Protein AF-M1CY65-F1 (afdb_monomer_lite)

Foldseek 3Di:
DDPPVFKWFWKKKFPQDVPFFFQKKKWFWFADDFDDDPAKDKAWWKWFDDDPDIDIDGPVVPVDRDTKMWMWGQDLVQLKIWIAIHPVGHTDDIGGLVVDDGSVGGTRMIITGMMMGDDPPDFTAKYFLLAEDPLDPVRFTKIKPIWTQGPVRDIDDRPRMDIDTPDPVFKYWDFDDCDVHITMITIIGNGPDDDD

Secondary structure (DSSP, 8-state):
----TTEEEEEEEE---TT--EEEEEEEEP-------TT-EEEEEEEEEETTEEEE--GGGG-S---EEEEEEE-TTT--EEEEETTTTEEEEEE-GGG-SSTTS-BSEEEEEEEEE--TTSPPPPEETSS---S-TTTSEEEEEEEEEETTS-EE---SEEEEES-TTT-EEEEEEEETTEEEEEEEE-TT----

Sequence (196 aa):
MYGSSGYKVAIARTKNYPDNKFSGAGMAASIWNPPVKDGQHSACRLKIQKGSDILQVDPTLYGDNKARLFIHFQDQANGNWWLFMEENHIQIGFWPQRIFTKLTSFATNVEWGGVVYSPPGVPKPPMGSNFFPVLDSDYDAYCRAITVTNDKGETMNPTETTTFVNNPDMYFVFDVHNFKHHHFVLYGGPGDQIQV

Structure (mmCIF, N/CA/C/O backbone):
data_AF-M1CY65-F1
#
_entry.id   AF-M1CY65-F1
#
loop_
_atom_site.group_PDB
_atom_site.id
_atom_site.type_symbol
_atom_site.label_atom_id
_atom_site.label_alt_id
_atom_site.label_comp_id
_atom_site.label_asym_id
_atom_site.label_entity_id
_atom_site.label_seq_id
_atom_site.pdbx_PDB_ins_code
_atom_site.Cartn_x
_atom_site.Cartn_y
_atom_site.Cartn_z
_atom_site.occupancy
_atom_site.B_iso_or_equiv
_atom_site.auth_seq_id
_atom_site.auth_comp_id
_atom_site.auth_asym_id
_atom_site.auth_atom_id
_atom_site.pdbx_PDB_model_num
ATOM 1 N N . MET A 1 1 ? 11.416 -10.556 13.496 1.00 36.34 1 MET A N 1
ATOM 2 C CA . MET A 1 1 ? 12.145 -11.084 12.325 1.00 36.34 1 MET A CA 1
ATOM 3 C C . MET A 1 1 ? 11.149 -11.782 11.422 1.00 36.34 1 MET A C 1
ATOM 5 O O . MET A 1 1 ? 10.658 -12.800 11.857 1.00 36.34 1 MET A O 1
ATOM 9 N N . TYR A 1 2 ? 10.814 -11.224 10.255 1.00 31.84 2 TYR A N 1
ATOM 10 C CA . TYR A 1 2 ? 10.243 -11.937 9.096 1.00 31.84 2 TYR A CA 1
ATOM 11 C C . TYR A 1 2 ? 10.306 -10.982 7.896 1.00 31.84 2 TYR A C 1
ATOM 13 O O . TYR A 1 2 ? 9.315 -10.390 7.485 1.00 31.84 2 TYR A O 1
ATOM 21 N N . GLY A 1 3 ? 11.513 -10.774 7.367 1.00 41.53 3 GLY A N 1
ATOM 22 C CA . GLY A 1 3 ? 11.637 -10.377 5.970 1.00 41.53 3 GLY A CA 1
ATOM 23 C C . GLY A 1 3 ? 11.438 -11.650 5.165 1.00 41.53 3 GLY A C 1
ATOM 24 O O . GLY A 1 3 ? 12.360 -12.458 5.084 1.00 41.53 3 GLY A O 1
ATOM 25 N N . SER A 1 4 ? 10.229 -11.891 4.662 1.00 53.38 4 SER A N 1
ATOM 26 C CA . SER A 1 4 ? 9.982 -12.966 3.702 1.00 53.38 4 SER A CA 1
ATOM 27 C C . SER A 1 4 ? 10.964 -12.764 2.545 1.00 53.38 4 SER A C 1
ATOM 29 O O . SER A 1 4 ? 10.911 -11.751 1.851 1.00 53.38 4 SER A O 1
ATOM 31 N N . SER A 1 5 ? 11.931 -13.672 2.395 1.00 65.38 5 SER A N 1
ATOM 32 C CA . SER A 1 5 ? 13.171 -13.434 1.631 1.00 65.38 5 SER A CA 1
ATOM 33 C C . SER A 1 5 ? 12.944 -12.980 0.177 1.00 65.38 5 SER A C 1
ATOM 35 O O . SER A 1 5 ? 13.794 -12.299 -0.406 1.00 65.38 5 SER A O 1
ATOM 37 N N . GLY A 1 6 ? 11.767 -13.273 -0.382 1.00 80.25 6 GLY A N 1
ATOM 38 C CA . GLY A 1 6 ? 11.344 -12.860 -1.717 1.00 80.25 6 GLY A CA 1
ATOM 39 C C . GLY A 1 6 ? 10.778 -11.443 -1.846 1.00 80.25 6 GLY A C 1
ATOM 40 O O . GLY A 1 6 ? 10.954 -10.840 -2.901 1.00 80.25 6 GLY A O 1
ATOM 41 N N . TYR A 1 7 ? 10.163 -10.866 -0.809 1.00 88.25 7 TYR A N 1
ATOM 42 C CA . TYR A 1 7 ? 9.440 -9.596 -0.946 1.00 88.25 7 TYR A CA 1
ATOM 43 C C . TYR A 1 7 ? 10.369 -8.376 -0.915 1.00 88.25 7 TYR A C 1
ATOM 45 O O . TYR A 1 7 ? 11.328 -8.308 -0.130 1.00 88.25 7 TYR A O 1
ATOM 53 N N . LYS A 1 8 ? 10.079 -7.393 -1.767 1.00 92.75 8 LYS A N 1
ATOM 54 C CA . LYS A 1 8 ? 10.702 -6.066 -1.778 1.00 92.75 8 LYS A CA 1
ATOM 55 C C . LYS A 1 8 ? 9.623 -4.990 -1.765 1.00 92.75 8 LYS A C 1
ATOM 57 O O . LYS A 1 8 ? 8.556 -5.188 -2.333 1.00 92.75 8 LYS A O 1
ATOM 62 N N . VAL A 1 9 ? 9.865 -3.905 -1.040 1.00 94.25 9 VAL A N 1
ATOM 63 C CA . VAL A 1 9 ? 8.883 -2.838 -0.811 1.00 94.25 9 VAL A CA 1
ATOM 64 C C . VAL A 1 9 ? 9.536 -1.476 -0.975 1.00 94.25 9 VAL A C 1
ATOM 66 O O . VAL A 1 9 ? 10.693 -1.297 -0.587 1.00 94.25 9 VAL A O 1
ATOM 69 N N . ALA A 1 10 ? 8.762 -0.534 -1.503 1.00 96.56 10 ALA A N 1
ATOM 70 C CA . ALA A 1 10 ? 9.069 0.889 -1.528 1.00 96.56 10 ALA A CA 1
ATOM 71 C C . ALA A 1 10 ? 7.798 1.635 -1.102 1.00 96.56 10 ALA A C 1
ATOM 73 O O . ALA A 1 10 ? 6.827 1.710 -1.855 1.00 96.56 10 ALA A O 1
ATOM 74 N N . ILE A 1 11 ? 7.761 2.071 0.157 1.00 96.50 11 ILE A N 1
ATOM 75 C CA . ILE A 1 11 ? 6.526 2.485 0.834 1.00 96.50 11 ILE A CA 1
ATOM 76 C C . ILE A 1 11 ? 6.706 3.767 1.646 1.00 96.50 11 ILE A C 1
ATOM 78 O O . ILE A 1 11 ? 7.792 4.047 2.153 1.00 96.50 11 ILE A O 1
ATOM 82 N N . ALA A 1 12 ? 5.607 4.489 1.843 1.00 97.06 12 ALA A N 1
ATOM 83 C CA . ALA A 1 12 ? 5.422 5.413 2.952 1.00 97.06 12 ALA A CA 1
ATOM 84 C C . ALA A 1 12 ? 4.584 4.732 4.041 1.00 97.06 12 ALA A C 1
ATOM 86 O O . ALA A 1 12 ? 3.729 3.887 3.763 1.00 97.06 12 ALA A O 1
ATOM 87 N N . ARG A 1 13 ? 4.829 5.075 5.303 1.00 96.19 13 ARG A N 1
ATOM 88 C CA . ARG A 1 13 ? 4.098 4.513 6.442 1.00 96.19 13 ARG A CA 1
ATOM 89 C C . ARG A 1 13 ? 3.924 5.526 7.553 1.00 96.19 13 ARG A C 1
ATOM 91 O O . ARG A 1 13 ? 4.789 6.381 7.745 1.00 96.19 13 ARG A O 1
ATOM 98 N N . THR A 1 14 ? 2.856 5.382 8.332 1.00 95.81 14 THR A N 1
ATOM 99 C CA . THR A 1 14 ? 2.696 6.165 9.564 1.00 95.81 14 THR A CA 1
ATOM 100 C C . THR A 1 14 ? 3.870 5.910 10.508 1.00 95.81 14 THR A C 1
ATOM 102 O O . THR A 1 14 ? 4.384 4.785 10.590 1.00 95.81 14 THR A O 1
ATOM 105 N N . LYS A 1 15 ? 4.307 6.937 11.246 1.00 93.06 15 LYS A N 1
ATOM 106 C CA . LYS A 1 15 ? 5.272 6.732 12.332 1.00 93.06 15 LYS A CA 1
ATOM 107 C C . LYS A 1 15 ? 4.734 5.712 13.333 1.00 93.06 15 LYS A C 1
ATOM 109 O O . LYS A 1 15 ? 3.552 5.708 13.673 1.00 93.06 15 LYS A O 1
ATOM 114 N N . ASN A 1 16 ? 5.614 4.831 13.797 1.00 84.00 16 ASN A N 1
ATOM 115 C CA . ASN A 1 16 ? 5.243 3.711 14.653 1.00 84.00 16 ASN A CA 1
ATOM 116 C C . ASN A 1 16 ? 5.173 4.138 16.126 1.00 84.00 16 ASN A C 1
ATOM 118 O O . ASN A 1 16 ? 6.098 3.874 16.896 1.00 84.00 16 ASN A O 1
ATOM 122 N N . TYR A 1 17 ? 4.087 4.808 16.503 1.00 87.69 17 TYR A N 1
ATOM 123 C CA . TYR A 1 17 ? 3.783 5.110 17.899 1.00 87.69 17 TYR A CA 1
ATOM 124 C C . TYR A 1 17 ? 2.911 3.993 18.495 1.00 87.69 17 TYR A C 1
ATOM 126 O O . TYR A 1 17 ? 1.901 3.635 17.884 1.00 87.69 17 TYR A O 1
ATOM 134 N N . PRO A 1 18 ? 3.259 3.431 19.672 1.00 80.00 18 PRO A N 1
ATOM 135 C CA . PRO A 1 18 ? 2.483 2.355 20.300 1.00 80.00 18 PRO A CA 1
ATOM 136 C C . PRO A 1 18 ? 1.019 2.722 20.566 1.00 80.00 18 PRO A C 1
ATOM 138 O O . PRO A 1 18 ? 0.151 1.853 20.510 1.00 80.00 18 PRO A O 1
ATOM 141 N N . ASP A 1 19 ? 0.761 4.008 20.810 1.00 88.50 19 ASP A N 1
ATOM 142 C CA . ASP A 1 19 ? -0.559 4.546 21.143 1.00 88.50 19 ASP A CA 1
ATOM 143 C C . ASP A 1 19 ? -1.386 4.941 19.912 1.00 88.50 19 ASP A C 1
ATOM 145 O O . ASP A 1 19 ? -2.509 5.424 20.057 1.00 88.50 19 ASP A O 1
ATOM 149 N N . ASN A 1 20 ? -0.861 4.730 18.699 1.00 93.19 20 ASN A N 1
ATOM 150 C CA . ASN A 1 20 ? -1.628 4.932 17.476 1.00 93.19 20 ASN A CA 1
ATOM 151 C C . ASN A 1 20 ? -2.897 4.076 17.497 1.00 93.19 20 ASN A C 1
ATOM 153 O O . ASN A 1 20 ? -2.859 2.876 17.783 1.00 93.19 20 ASN A O 1
ATOM 157 N N . LYS A 1 21 ? -4.015 4.689 17.115 1.00 94.06 21 LYS A N 1
ATOM 158 C CA . LYS A 1 21 ? -5.302 4.013 16.990 1.00 94.06 21 LYS A CA 1
ATOM 159 C C . LYS A 1 21 ? -5.941 4.352 15.656 1.00 94.06 21 LYS A C 1
ATOM 161 O O . LYS A 1 21 ? -6.613 5.369 15.515 1.00 94.06 21 LYS A O 1
ATOM 166 N N . PHE A 1 22 ? -5.731 3.476 14.685 1.00 94.81 22 PHE A N 1
ATOM 167 C CA . PHE A 1 22 ? -6.368 3.558 13.380 1.00 94.81 22 PHE A CA 1
ATOM 168 C C . PHE A 1 22 ? -7.504 2.544 13.289 1.00 94.81 22 PHE A C 1
ATOM 170 O O . PHE A 1 22 ? -7.289 1.339 13.418 1.00 94.81 22 PHE A O 1
ATOM 177 N N . SER A 1 23 ? -8.717 3.035 13.072 1.00 93.38 23 SER A N 1
ATOM 178 C CA . SER A 1 23 ? -9.887 2.223 12.734 1.00 93.38 23 SER A CA 1
ATOM 179 C C . SER A 1 23 ? -9.998 1.985 11.230 1.00 93.38 23 SER A C 1
ATOM 181 O O . SER A 1 23 ? -10.778 1.149 10.803 1.00 93.38 23 SER A O 1
ATOM 183 N N . GLY A 1 24 ? -9.217 2.679 10.406 1.00 92.75 24 GLY A N 1
ATOM 184 C CA . GLY A 1 24 ? -9.279 2.520 8.962 1.00 92.75 24 GLY A CA 1
ATOM 185 C C . GLY A 1 24 ? -8.159 3.236 8.234 1.00 92.75 24 GLY A C 1
ATOM 186 O O . GLY A 1 24 ? -7.397 4.005 8.826 1.00 92.75 24 GLY A O 1
ATOM 187 N N . ALA A 1 25 ? -8.057 2.964 6.940 1.00 93.56 25 ALA A N 1
ATOM 188 C CA . ALA A 1 25 ? -7.174 3.679 6.034 1.00 93.56 25 ALA A CA 1
ATOM 189 C C . ALA A 1 25 ? -7.634 3.529 4.592 1.00 93.56 25 ALA A C 1
ATOM 191 O O . ALA A 1 25 ? -8.207 2.499 4.229 1.00 93.56 25 ALA A O 1
ATOM 192 N N . GLY A 1 26 ? -7.311 4.519 3.765 1.00 90.38 26 GLY A N 1
ATOM 193 C CA . GLY A 1 26 ? -7.619 4.480 2.347 1.00 90.38 26 GLY A CA 1
ATOM 194 C C . GLY A 1 26 ? -6.531 5.053 1.451 1.00 90.38 26 GLY A C 1
ATOM 195 O O . GLY A 1 26 ? -5.602 5.720 1.914 1.00 90.38 26 GLY A O 1
ATOM 196 N N . MET A 1 27 ? -6.646 4.750 0.159 1.00 90.00 27 MET A N 1
ATOM 197 C CA . MET A 1 27 ? -5.847 5.334 -0.921 1.00 90.00 27 MET A CA 1
ATOM 198 C C . MET A 1 27 ? -6.526 5.142 -2.274 1.00 90.00 27 MET A C 1
ATOM 200 O O . MET A 1 27 ? -7.145 4.105 -2.504 1.00 90.00 27 MET A O 1
ATOM 204 N N . ALA A 1 28 ? -6.311 6.073 -3.198 1.00 86.88 28 ALA A N 1
ATOM 205 C CA . ALA A 1 28 ? -6.486 5.842 -4.627 1.00 86.88 28 ALA A CA 1
ATOM 206 C C . ALA A 1 28 ? -5.136 5.442 -5.240 1.00 86.88 28 ALA A C 1
ATOM 208 O O . ALA A 1 28 ? -4.167 6.195 -5.150 1.00 86.88 28 ALA A O 1
ATOM 209 N N . ALA A 1 29 ? -5.057 4.266 -5.856 1.00 84.38 29 ALA A N 1
ATOM 210 C CA . ALA A 1 29 ? -3.822 3.754 -6.451 1.00 84.38 29 ALA A CA 1
ATOM 211 C C . ALA A 1 29 ? -3.815 3.916 -7.970 1.00 84.38 29 ALA A C 1
ATOM 213 O O . ALA A 1 29 ? -4.838 3.648 -8.588 1.00 84.38 29 ALA A O 1
ATOM 214 N N . SER A 1 30 ? -2.678 4.251 -8.586 1.00 83.44 30 SER A N 1
ATOM 215 C CA . SER A 1 30 ? -2.469 3.910 -9.999 1.00 83.44 30 SER A CA 1
ATOM 216 C C . SER A 1 30 ? -2.049 2.447 -10.119 1.00 83.44 30 SER A C 1
ATOM 218 O O . SER A 1 30 ? -1.269 1.942 -9.307 1.00 83.44 30 SER A O 1
ATOM 220 N N . ILE A 1 31 ? -2.604 1.747 -11.111 1.00 73.12 31 ILE A N 1
ATOM 221 C CA . ILE A 1 31 ? -2.281 0.344 -11.380 1.00 73.12 31 ILE A CA 1
ATOM 222 C C . ILE A 1 31 ? -1.452 0.275 -12.656 1.00 73.12 31 ILE A C 1
ATOM 224 O O . ILE A 1 31 ? -1.859 0.762 -13.708 1.00 73.12 31 ILE A O 1
ATOM 228 N N . TRP A 1 32 ? -0.292 -0.360 -12.537 1.00 74.88 32 TRP A N 1
ATOM 229 C CA . TRP A 1 32 ? 0.620 -0.653 -13.633 1.00 74.88 32 TRP A CA 1
ATOM 230 C C . TRP A 1 32 ? 0.733 -2.167 -13.795 1.00 74.88 32 TRP A C 1
ATOM 232 O O . TRP A 1 32 ? 0.677 -2.895 -12.805 1.00 74.88 32 TRP A O 1
ATOM 242 N N . ASN A 1 33 ? 0.931 -2.631 -15.030 1.00 76.56 33 ASN A N 1
ATOM 243 C CA . ASN A 1 33 ? 1.156 -4.044 -15.337 1.00 76.56 33 ASN A CA 1
ATOM 244 C C . ASN A 1 33 ? 2.578 -4.248 -15.889 1.00 76.56 33 ASN A C 1
ATOM 246 O O . ASN A 1 33 ? 2.747 -4.435 -17.098 1.00 76.56 33 ASN A O 1
ATOM 250 N N . PRO A 1 34 ? 3.619 -4.107 -15.048 1.00 79.12 34 PRO A N 1
ATOM 251 C CA . PRO A 1 34 ? 4.989 -4.241 -15.507 1.00 79.12 34 PRO A CA 1
ATOM 252 C C . PRO A 1 34 ? 5.309 -5.717 -15.815 1.00 79.12 34 PRO A C 1
ATOM 254 O O . PRO A 1 34 ? 4.696 -6.622 -15.243 1.00 79.12 34 PRO A O 1
ATOM 257 N N . PRO A 1 35 ? 6.267 -5.997 -16.714 1.00 77.69 35 PRO A N 1
ATOM 258 C CA . PRO A 1 35 ? 6.543 -7.358 -17.158 1.00 77.69 35 PRO A CA 1
ATOM 259 C C . PRO A 1 35 ? 7.124 -8.212 -16.023 1.00 77.69 35 PRO A C 1
ATOM 261 O O . PRO A 1 35 ? 8.248 -7.990 -15.566 1.00 77.69 35 PRO A O 1
ATOM 264 N N . VAL A 1 36 ? 6.373 -9.232 -15.610 1.00 79.62 36 VAL A N 1
ATOM 265 C CA . VAL A 1 36 ? 6.775 -10.232 -14.612 1.00 79.62 36 VAL A CA 1
ATOM 266 C C . VAL A 1 36 ? 6.909 -11.619 -15.251 1.00 79.62 36 VAL A C 1
ATOM 268 O O . VAL A 1 36 ? 6.232 -11.933 -16.226 1.00 79.62 36 VAL A O 1
ATOM 271 N N . LYS A 1 37 ? 7.811 -12.449 -14.720 1.00 79.56 37 LYS A N 1
ATOM 272 C CA . LYS A 1 37 ? 8.002 -13.860 -15.101 1.00 79.56 37 LYS A CA 1
ATOM 273 C C . LYS A 1 37 ? 7.255 -14.789 -14.140 1.00 79.56 37 LYS A C 1
ATOM 275 O O . LYS A 1 37 ? 6.882 -14.368 -13.046 1.00 79.56 37 LYS A O 1
ATOM 280 N N . ASP A 1 38 ? 7.101 -16.058 -14.518 1.00 74.50 38 ASP A N 1
ATOM 281 C CA . ASP A 1 38 ? 6.407 -17.071 -13.712 1.00 74.50 38 ASP A CA 1
ATOM 282 C C . ASP A 1 38 ? 6.856 -17.063 -12.239 1.00 74.50 38 ASP A C 1
ATOM 284 O O . ASP A 1 38 ? 8.038 -17.199 -11.913 1.00 74.50 38 ASP A O 1
ATOM 288 N N . GLY A 1 39 ? 5.888 -16.874 -11.337 1.00 76.44 39 GLY A N 1
ATOM 289 C CA . GLY A 1 39 ? 6.097 -16.834 -9.887 1.00 76.44 39 GLY A CA 1
ATOM 290 C C . GLY A 1 39 ? 6.551 -15.486 -9.311 1.00 76.44 39 GLY A C 1
ATOM 291 O O . GLY A 1 39 ? 6.657 -15.369 -8.089 1.00 76.44 39 GLY A O 1
ATOM 292 N N . GLN A 1 40 ? 6.807 -14.465 -10.135 1.00 83.94 40 GLN A N 1
ATOM 293 C CA . GLN A 1 40 ? 6.991 -13.086 -9.673 1.00 83.94 40 GLN A CA 1
ATOM 294 C C . GLN A 1 40 ? 5.642 -12.372 -9.522 1.00 83.94 40 GLN A C 1
ATOM 296 O O . GLN A 1 40 ? 4.668 -12.708 -10.190 1.00 83.94 40 GLN A O 1
ATOM 301 N N . HIS A 1 41 ? 5.601 -11.340 -8.680 1.00 81.12 41 HIS A N 1
ATOM 302 C CA . HIS A 1 41 ? 4.477 -10.405 -8.647 1.00 81.12 41 HIS A CA 1
ATOM 303 C C . HIS A 1 41 ? 4.937 -8.973 -8.393 1.00 81.12 41 HIS A C 1
ATOM 305 O O . HIS A 1 41 ? 5.980 -8.745 -7.775 1.00 81.12 41 HIS A O 1
ATOM 311 N N . SER A 1 42 ? 4.130 -8.022 -8.859 1.00 85.31 42 SER A N 1
ATOM 312 C CA . SER A 1 42 ? 4.300 -6.584 -8.673 1.00 85.31 42 SER A CA 1
ATOM 313 C C . SER A 1 42 ? 2.934 -5.958 -8.427 1.00 85.31 42 SER A C 1
ATOM 315 O O . SER A 1 42 ? 1.985 -6.259 -9.148 1.00 85.31 42 SER A O 1
ATOM 317 N N . ALA A 1 43 ? 2.813 -5.155 -7.374 1.00 84.62 43 ALA A N 1
ATOM 318 C CA . ALA A 1 43 ? 1.529 -4.658 -6.904 1.00 84.62 43 ALA A CA 1
ATOM 319 C C . ALA A 1 43 ? 1.650 -3.324 -6.155 1.00 84.62 43 ALA A C 1
ATOM 321 O O . ALA A 1 43 ? 2.674 -3.008 -5.544 1.00 84.62 43 ALA A O 1
ATOM 322 N N . CYS A 1 44 ? 0.545 -2.579 -6.147 1.00 86.44 44 CYS A N 1
ATOM 323 C CA . CYS A 1 44 ? 0.304 -1.522 -5.170 1.00 86.44 44 CYS A CA 1
ATOM 324 C C . CYS A 1 44 ? -0.103 -2.138 -3.818 1.00 86.44 44 CYS A C 1
ATOM 326 O O . CYS A 1 44 ? -0.705 -3.209 -3.767 1.00 86.44 44 CYS A O 1
ATOM 328 N N . ARG A 1 45 ? 0.206 -1.469 -2.709 1.00 87.31 45 ARG A N 1
ATOM 329 C CA . ARG A 1 45 ? 0.010 -1.967 -1.347 1.00 87.31 45 ARG A CA 1
ATOM 330 C C . ARG A 1 45 ? -0.683 -0.916 -0.491 1.00 87.31 45 ARG A C 1
ATOM 332 O O . ARG A 1 45 ? -0.136 0.159 -0.283 1.00 87.31 45 ARG A O 1
ATOM 339 N N . LEU A 1 46 ? -1.826 -1.294 0.080 1.00 90.56 46 LEU A N 1
ATOM 340 C CA . LEU A 1 46 ? -2.383 -0.702 1.297 1.00 90.56 46 LEU A CA 1
ATOM 341 C C . LEU A 1 46 ? -2.338 -1.773 2.380 1.00 90.56 46 LEU A C 1
ATOM 343 O O . LEU A 1 46 ? -3.021 -2.791 2.255 1.00 90.56 46 LEU A O 1
ATOM 347 N N . LYS A 1 47 ? -1.539 -1.555 3.424 1.00 91.62 47 LYS A N 1
ATOM 348 C CA . LYS A 1 47 ? -1.433 -2.480 4.555 1.00 91.62 47 LYS A CA 1
ATOM 349 C C . LYS A 1 47 ? -1.867 -1.801 5.842 1.00 91.62 47 LYS A C 1
ATOM 351 O O . LYS A 1 47 ? -1.319 -0.763 6.189 1.00 91.62 47 LYS A O 1
ATOM 356 N N . ILE A 1 48 ? -2.751 -2.448 6.592 1.00 92.31 48 ILE A N 1
ATOM 357 C CA . ILE A 1 48 ? -3.079 -2.127 7.981 1.00 92.31 48 ILE A CA 1
ATOM 358 C C . ILE A 1 48 ? -2.492 -3.204 8.894 1.00 92.31 48 ILE A C 1
ATOM 360 O O . ILE A 1 48 ? -2.590 -4.394 8.597 1.00 92.31 48 ILE A O 1
ATOM 364 N N . GLN A 1 49 ? -1.866 -2.801 10.002 1.00 93.06 49 GLN A N 1
ATOM 365 C CA . GLN A 1 49 ? -1.177 -3.734 10.892 1.00 93.06 49 GLN A CA 1
ATOM 366 C C . GLN A 1 49 ? -1.314 -3.385 12.380 1.00 93.06 49 GLN A C 1
ATOM 368 O O . GLN A 1 49 ? -1.237 -2.221 12.785 1.00 93.06 49 GLN A O 1
ATOM 373 N N . LYS A 1 50 ? -1.401 -4.435 13.208 1.00 92.62 50 LYS A N 1
ATOM 374 C CA . LYS A 1 50 ? -1.091 -4.384 14.642 1.00 92.62 50 LYS A CA 1
ATOM 375 C C . LYS A 1 50 ? -0.389 -5.654 15.090 1.00 92.62 50 LYS A C 1
ATOM 377 O O . LYS A 1 50 ? -0.943 -6.745 15.007 1.00 92.62 50 LYS A O 1
ATOM 382 N N . GLY A 1 51 ? 0.825 -5.516 15.620 1.00 89.88 51 GLY A N 1
ATOM 383 C CA . GLY A 1 51 ? 1.628 -6.674 16.011 1.00 89.88 51 GLY A CA 1
ATOM 384 C C . GLY A 1 51 ? 1.812 -7.646 14.840 1.00 89.88 51 GLY A C 1
ATOM 385 O O . GLY A 1 51 ? 2.341 -7.261 13.798 1.00 89.88 51 GLY A O 1
ATOM 386 N N . SER A 1 52 ? 1.378 -8.895 15.018 1.00 90.19 52 SER A N 1
ATOM 387 C CA . SER A 1 52 ? 1.433 -9.957 14.004 1.00 90.19 52 SER A CA 1
ATOM 388 C C . SER A 1 52 ? 0.303 -9.916 12.976 1.00 90.19 52 SER A C 1
ATOM 390 O O . SER A 1 52 ? 0.433 -10.537 11.926 1.00 90.19 52 SER A O 1
ATOM 392 N N . ASP A 1 53 ? -0.794 -9.220 13.267 1.00 91.94 53 ASP A N 1
ATOM 393 C CA . ASP A 1 53 ? -1.975 -9.236 12.411 1.00 91.94 53 ASP A CA 1
ATOM 394 C C . ASP A 1 53 ? -1.854 -8.172 11.325 1.00 91.94 53 ASP A C 1
ATOM 396 O O . ASP A 1 53 ? -1.531 -7.012 11.603 1.00 91.94 53 ASP A O 1
ATOM 400 N N . ILE A 1 54 ? -2.124 -8.581 10.087 1.00 89.88 54 ILE A N 1
ATOM 401 C CA . ILE A 1 54 ? -1.998 -7.760 8.889 1.00 89.88 54 ILE A CA 1
ATOM 402 C C . ILE A 1 54 ? -3.264 -7.912 8.051 1.00 89.88 54 ILE A C 1
ATOM 404 O O . ILE A 1 54 ? -3.717 -9.029 7.806 1.00 89.88 54 ILE A O 1
ATOM 408 N N . LEU A 1 55 ? -3.776 -6.787 7.562 1.00 86.88 55 LEU A N 1
ATOM 409 C CA . LEU A 1 55 ? -4.806 -6.723 6.539 1.00 86.88 55 LEU A CA 1
ATOM 410 C C . LEU A 1 55 ? -4.248 -5.960 5.333 1.00 86.88 55 LEU A C 1
ATOM 412 O O . LEU A 1 55 ? -3.731 -4.853 5.481 1.00 86.88 55 LEU A O 1
ATOM 416 N N . GLN A 1 56 ? -4.284 -6.575 4.155 1.00 83.62 56 GLN A N 1
ATOM 417 C CA . GLN A 1 56 ? -3.818 -5.968 2.910 1.00 83.62 56 GLN A CA 1
ATOM 418 C C . GLN A 1 56 ? -4.633 -6.492 1.730 1.00 83.62 56 GLN A C 1
ATOM 420 O O . GLN A 1 56 ? -5.083 -7.638 1.749 1.00 83.62 56 GLN A O 1
ATOM 425 N N . VAL A 1 57 ? -4.776 -5.663 0.700 1.00 69.75 57 VAL A N 1
ATOM 426 C CA . VAL A 1 57 ? -5.389 -6.049 -0.577 1.00 69.75 57 VAL A CA 1
ATOM 427 C C . VAL A 1 57 ? -4.291 -6.356 -1.575 1.00 69.75 57 VAL A C 1
ATOM 429 O O . VAL A 1 57 ? -3.310 -5.618 -1.645 1.00 69.75 57 VAL A O 1
ATOM 432 N N . ASP A 1 58 ? -4.483 -7.414 -2.357 1.00 66.50 58 ASP A N 1
ATOM 433 C CA . ASP A 1 58 ? -3.698 -7.669 -3.558 1.00 66.50 58 ASP A CA 1
ATOM 434 C C . ASP A 1 58 ? -4.459 -7.123 -4.786 1.00 66.50 58 ASP A C 1
ATOM 436 O O . ASP A 1 58 ? -5.499 -7.675 -5.154 1.00 66.50 58 ASP A O 1
ATOM 440 N N . PRO A 1 59 ? -4.000 -6.028 -5.420 1.00 55.72 59 PRO A N 1
ATOM 441 C CA . PRO A 1 59 ? -4.651 -5.455 -6.596 1.00 55.72 59 PRO A CA 1
ATOM 442 C C . PRO A 1 59 ? -4.630 -6.374 -7.824 1.00 55.72 59 PRO A C 1
ATOM 444 O O . PRO A 1 59 ? -5.434 -6.175 -8.733 1.00 55.72 59 PRO A O 1
ATOM 447 N N . THR A 1 60 ? -3.752 -7.385 -7.868 1.00 55.56 60 THR A N 1
ATOM 448 C CA . THR A 1 60 ? -3.669 -8.316 -9.008 1.00 55.56 60 THR A CA 1
ATOM 449 C C . THR A 1 60 ? -4.935 -9.162 -9.177 1.00 55.56 60 THR A C 1
ATOM 451 O O . THR A 1 60 ? -5.197 -9.663 -10.269 1.00 55.56 60 THR A O 1
ATOM 454 N N . LEU A 1 61 ? -5.779 -9.245 -8.140 1.00 57.97 61 LEU A N 1
ATOM 455 C CA . LEU A 1 61 ? -7.055 -9.968 -8.146 1.00 57.97 61 LEU A CA 1
ATOM 456 C C . LEU A 1 61 ? -8.073 -9.451 -9.174 1.00 57.97 61 LEU A C 1
ATOM 458 O O . LEU A 1 61 ? -9.050 -10.141 -9.458 1.00 57.97 61 LEU A O 1
ATOM 462 N N . TYR A 1 62 ? -7.876 -8.249 -9.720 1.00 60.75 62 TYR A N 1
ATOM 463 C CA . TYR A 1 62 ? -8.873 -7.595 -10.565 1.00 60.75 62 TYR A CA 1
ATOM 464 C C . TYR A 1 62 ? -8.579 -7.614 -12.065 1.00 60.75 62 TYR A C 1
ATOM 466 O O . TYR A 1 62 ? -9.480 -7.317 -12.846 1.00 60.75 62 TYR A O 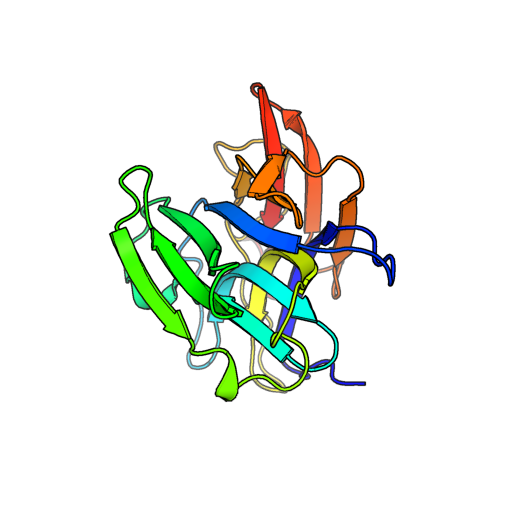1
ATOM 474 N N . GLY A 1 63 ? -7.355 -7.965 -12.471 1.00 57.62 63 GLY A N 1
ATOM 475 C CA . GLY A 1 63 ? -6.997 -8.181 -13.877 1.00 57.62 63 GLY A CA 1
ATOM 476 C C . GLY A 1 63 ? -7.148 -6.975 -14.821 1.00 57.62 63 GLY A C 1
ATOM 477 O O . GLY A 1 63 ? -7.119 -7.178 -16.033 1.00 57.62 63 GLY A O 1
ATOM 478 N N . ASP A 1 64 ? -7.311 -5.745 -14.313 1.00 57.38 64 ASP A N 1
ATOM 479 C CA . ASP A 1 64 ? -7.352 -4.511 -15.112 1.00 57.38 64 ASP A CA 1
ATOM 480 C C . ASP A 1 64 ? -6.418 -3.417 -14.562 1.00 57.38 64 ASP A C 1
ATOM 482 O O . ASP A 1 64 ? -5.889 -3.526 -13.459 1.00 57.38 64 ASP A O 1
ATOM 486 N N . ASN A 1 65 ? -6.204 -2.359 -15.354 1.00 49.09 65 ASN A N 1
ATOM 487 C CA . ASN A 1 65 ? -5.315 -1.240 -15.012 1.00 49.09 65 ASN A CA 1
ATOM 488 C C . ASN A 1 65 ? -6.078 -0.019 -14.459 1.00 49.09 65 ASN A C 1
ATOM 490 O O . ASN A 1 65 ? -5.581 1.107 -14.533 1.00 49.09 65 ASN A O 1
ATOM 494 N N . LYS A 1 66 ? -7.314 -0.184 -13.965 1.00 57.84 66 LYS A N 1
ATOM 495 C CA . LYS A 1 66 ? -8.083 0.959 -13.454 1.00 57.84 66 LYS A CA 1
ATOM 496 C C . LYS A 1 66 ? -7.559 1.365 -12.087 1.00 57.84 66 LYS A C 1
ATOM 498 O O . LYS A 1 66 ? -7.442 0.537 -11.194 1.00 57.84 66 LYS A O 1
ATOM 503 N N . ALA A 1 67 ? -7.292 2.655 -11.909 1.00 49.91 67 ALA A N 1
ATOM 504 C CA . ALA A 1 67 ? -7.039 3.200 -10.587 1.00 49.91 67 ALA A CA 1
ATOM 505 C C . ALA A 1 67 ? -8.280 3.011 -9.708 1.00 49.91 67 ALA A C 1
ATOM 507 O O . ALA A 1 67 ? -9.364 3.434 -10.104 1.00 49.91 67 ALA A O 1
ATOM 508 N N . ARG A 1 68 ? -8.123 2.385 -8.538 1.00 65.62 68 ARG A N 1
ATOM 509 C CA . ARG A 1 68 ? -9.228 2.144 -7.599 1.00 65.62 68 ARG A CA 1
ATOM 510 C C . ARG A 1 68 ? -8.914 2.740 -6.243 1.00 65.62 68 ARG A C 1
ATOM 512 O O . ARG A 1 68 ? -7.761 2.737 -5.798 1.00 65.62 68 ARG A O 1
ATOM 519 N N . LEU A 1 69 ? -9.956 3.248 -5.599 1.00 60.59 69 LEU A N 1
ATOM 520 C CA . LEU A 1 69 ? -9.925 3.619 -4.193 1.00 60.59 69 LEU A CA 1
ATOM 521 C C . LEU A 1 69 ? -10.132 2.355 -3.360 1.00 60.59 69 LEU A C 1
ATOM 523 O O . LEU A 1 69 ? -11.132 1.675 -3.552 1.00 60.59 69 LEU A O 1
ATOM 527 N N . PHE A 1 70 ? -9.211 2.047 -2.450 1.00 72.25 70 PHE A N 1
ATOM 528 C CA . PHE A 1 70 ? -9.389 1.001 -1.441 1.00 72.25 70 PHE A CA 1
ATOM 529 C C . PHE A 1 70 ? -9.527 1.650 -0.075 1.00 72.25 70 PHE A C 1
ATOM 531 O O . PHE A 1 70 ? -8.713 2.508 0.265 1.00 72.25 70 PHE A O 1
ATOM 538 N N . ILE A 1 71 ? -10.521 1.230 0.705 1.00 73.31 71 ILE A N 1
ATOM 539 C CA . ILE A 1 71 ? -10.758 1.713 2.068 1.00 73.31 71 ILE A CA 1
ATOM 540 C C . ILE A 1 71 ? -10.937 0.507 2.976 1.00 73.31 71 ILE A C 1
ATOM 542 O O . ILE A 1 71 ? -11.891 -0.254 2.831 1.00 73.31 71 ILE A O 1
ATOM 546 N N . HIS A 1 72 ? -10.042 0.350 3.941 1.00 75.31 72 HIS A N 1
ATOM 547 C CA . HIS A 1 72 ? -10.275 -0.540 5.066 1.00 75.31 72 HIS A CA 1
ATOM 548 C C . HIS A 1 72 ? -10.951 0.235 6.190 1.00 75.31 72 HIS A C 1
ATOM 550 O O . HIS A 1 72 ? -10.519 1.339 6.523 1.00 75.31 72 HIS A O 1
ATOM 556 N N . PHE A 1 73 ? -11.961 -0.366 6.804 1.00 79.69 73 PHE A N 1
ATOM 557 C CA . PHE A 1 73 ? -12.719 0.240 7.891 1.00 79.69 73 PHE A CA 1
ATOM 558 C C . PHE A 1 73 ? -13.076 -0.802 8.948 1.00 79.69 73 PHE A C 1
ATOM 560 O O . PHE A 1 73 ? -13.576 -1.875 8.621 1.00 79.69 73 PHE A O 1
ATOM 567 N N . GLN A 1 74 ? -12.846 -0.480 10.213 1.00 83.62 74 GLN A N 1
ATOM 568 C CA . GLN A 1 74 ? -13.271 -1.262 11.359 1.00 83.62 74 GLN A CA 1
ATOM 569 C C . GLN A 1 74 ? -14.552 -0.670 11.934 1.00 83.62 74 GLN A C 1
ATOM 571 O O . GLN A 1 74 ? -14.565 0.458 12.436 1.00 83.62 74 GLN A O 1
ATOM 576 N N . ASP A 1 75 ? -15.609 -1.475 11.928 1.00 80.75 75 ASP A N 1
ATOM 577 C CA . ASP A 1 75 ? -16.858 -1.141 12.594 1.00 80.75 75 ASP A CA 1
ATOM 578 C C . ASP A 1 75 ? -16.640 -1.097 14.111 1.00 80.75 75 ASP A C 1
ATOM 580 O O . ASP A 1 75 ? -16.313 -2.100 14.748 1.00 80.75 75 ASP A O 1
ATOM 584 N N . GLN A 1 76 ? -16.817 0.084 14.698 1.00 79.00 76 GLN A N 1
ATOM 585 C CA . GLN A 1 76 ? -16.590 0.318 16.123 1.00 79.00 76 GLN A CA 1
ATOM 586 C C . GLN A 1 76 ? -17.572 -0.438 17.024 1.00 79.00 76 GLN A C 1
ATOM 588 O O . GLN A 1 76 ? -17.257 -0.692 18.185 1.00 79.00 76 GLN A O 1
ATOM 593 N N . ALA A 1 77 ? -18.742 -0.831 16.512 1.00 83.00 77 ALA A N 1
ATOM 594 C CA . ALA A 1 77 ? -19.742 -1.540 17.302 1.00 83.00 77 ALA A CA 1
ATOM 595 C C . ALA A 1 77 ? -19.373 -3.012 17.542 1.00 83.00 77 ALA A C 1
ATOM 597 O O . ALA A 1 77 ? -19.773 -3.589 18.552 1.00 83.00 77 ALA A O 1
ATOM 598 N N . ASN A 1 78 ? -18.634 -3.635 16.618 1.00 86.00 78 ASN A N 1
ATOM 599 C CA . ASN A 1 78 ? -18.366 -5.079 16.646 1.00 86.00 78 ASN A CA 1
ATOM 600 C C . ASN A 1 78 ? -16.910 -5.473 16.335 1.00 86.00 78 ASN A C 1
ATOM 602 O O . ASN A 1 78 ? -16.582 -6.655 16.372 1.00 86.00 78 ASN A O 1
ATOM 606 N N . GLY A 1 79 ? -16.035 -4.514 16.025 1.00 86.00 79 GLY A N 1
ATOM 607 C CA . GLY A 1 79 ? -14.620 -4.736 15.727 1.00 86.00 79 GLY A CA 1
ATOM 608 C C . GLY A 1 79 ? -14.340 -5.439 14.394 1.00 86.00 79 GLY A C 1
ATOM 609 O O . GLY A 1 79 ? -13.185 -5.791 14.136 1.00 86.00 79 GLY A O 1
ATOM 610 N N . ASN A 1 80 ? -15.358 -5.673 13.559 1.00 91.25 80 ASN A N 1
ATOM 611 C CA . ASN A 1 80 ? -15.199 -6.318 12.259 1.00 91.25 80 ASN A CA 1
ATOM 612 C C . ASN A 1 80 ? -14.556 -5.364 11.255 1.00 91.25 80 ASN A C 1
ATOM 614 O O . ASN A 1 80 ? -14.877 -4.177 11.217 1.00 91.25 80 ASN A O 1
ATOM 618 N N . TRP A 1 81 ? -13.690 -5.911 10.408 1.00 91.56 81 TRP A N 1
ATOM 619 C CA . TRP A 1 81 ? -13.034 -5.168 9.343 1.00 91.56 81 TRP A CA 1
ATOM 620 C C . TRP A 1 81 ? -13.753 -5.372 8.017 1.00 91.56 81 TRP A C 1
ATOM 622 O O . TRP A 1 81 ? -14.102 -6.490 7.638 1.00 91.56 81 TRP A O 1
ATOM 632 N N . TRP A 1 82 ? -13.908 -4.281 7.290 1.00 90.50 82 TRP A N 1
ATOM 633 C CA . TRP A 1 82 ? -14.508 -4.217 5.972 1.00 90.50 82 TRP A CA 1
ATOM 634 C C . TRP A 1 82 ? -13.497 -3.645 4.996 1.00 90.50 82 TRP A C 1
ATOM 636 O O . TRP A 1 82 ? -12.673 -2.804 5.359 1.00 90.50 82 TRP A O 1
ATOM 646 N N . LEU A 1 83 ? -13.583 -4.100 3.753 1.00 86.44 83 LEU A N 1
ATOM 647 C CA . LEU A 1 83 ? -12.894 -3.490 2.632 1.00 86.44 83 LEU A CA 1
ATOM 648 C C . LEU A 1 83 ? -13.936 -2.977 1.651 1.00 86.44 83 LEU A C 1
ATOM 650 O O . LEU A 1 83 ? -14.759 -3.744 1.142 1.00 86.44 83 LEU A O 1
ATOM 654 N N . PHE A 1 84 ? -13.848 -1.685 1.377 1.00 85.19 84 PHE A N 1
ATOM 655 C CA . PHE A 1 84 ? -14.629 -1.002 0.367 1.00 85.19 84 PHE A CA 1
ATOM 656 C C . PHE A 1 84 ? -13.746 -0.606 -0.809 1.00 85.19 84 PHE A C 1
ATOM 658 O O . PHE A 1 84 ? -12.545 -0.356 -0.659 1.00 85.19 84 PHE A O 1
ATOM 665 N N . MET A 1 85 ? -14.371 -0.551 -1.976 1.00 79.62 85 MET A N 1
ATOM 666 C CA . MET A 1 85 ? -13.779 -0.108 -3.223 1.00 79.62 85 MET A CA 1
ATOM 667 C C . MET A 1 85 ? -14.603 1.030 -3.817 1.00 79.62 85 MET A C 1
ATOM 669 O O . MET A 1 85 ? -15.830 1.011 -3.702 1.00 79.62 85 MET A O 1
ATOM 673 N N . GLU A 1 86 ? -13.928 1.952 -4.501 1.00 73.00 86 GLU A N 1
ATOM 674 C CA . GLU A 1 86 ? -14.527 3.115 -5.172 1.00 73.00 86 GLU A CA 1
ATOM 675 C C . GLU A 1 86 ? -15.230 4.110 -4.223 1.00 73.00 86 GLU A C 1
ATOM 677 O O . GLU A 1 86 ? -15.464 3.851 -3.042 1.00 73.00 86 GLU A O 1
ATOM 682 N N . GLU A 1 87 ? -15.569 5.294 -4.740 1.00 69.75 87 GLU A N 1
ATOM 683 C CA . GLU A 1 87 ? -16.219 6.365 -3.960 1.00 69.75 87 GLU A CA 1
ATOM 684 C C . GLU A 1 87 ? -17.644 6.008 -3.505 1.00 69.75 87 GLU A C 1
ATOM 686 O O . GLU A 1 87 ? -18.141 6.523 -2.504 1.00 69.75 87 GLU A O 1
ATOM 691 N N . ASN A 1 88 ? -18.310 5.091 -4.210 1.00 76.88 88 ASN A N 1
ATOM 692 C CA . ASN A 1 88 ? -19.631 4.587 -3.836 1.00 76.88 88 ASN A CA 1
ATOM 693 C C . ASN A 1 88 ? -19.578 3.460 -2.786 1.00 76.88 88 ASN A C 1
ATOM 695 O O . ASN A 1 88 ? -20.618 2.871 -2.499 1.00 76.88 88 ASN A O 1
ATOM 699 N N . HIS A 1 89 ? -18.405 3.187 -2.199 1.00 78.50 89 HIS A N 1
ATOM 700 C CA . HIS A 1 89 ? -18.212 2.231 -1.108 1.00 78.50 89 HIS A CA 1
ATOM 701 C C . HIS A 1 89 ? -18.756 0.832 -1.431 1.00 78.50 89 HIS A C 1
ATOM 703 O O . HIS A 1 89 ? -19.496 0.232 -0.648 1.00 78.50 89 HIS A O 1
ATOM 709 N N . ILE A 1 90 ? -18.382 0.282 -2.588 1.00 83.38 90 ILE A N 1
ATOM 710 C CA . ILE A 1 90 ? -18.718 -1.103 -2.923 1.00 83.38 90 ILE A CA 1
ATOM 711 C C . ILE A 1 90 ? -17.982 -2.012 -1.944 1.00 83.38 90 ILE A C 1
ATOM 713 O O . ILE A 1 90 ? -16.753 -2.062 -1.926 1.00 83.38 90 ILE A O 1
ATOM 717 N N . GLN A 1 91 ? -18.729 -2.751 -1.131 1.00 86.75 91 GLN A N 1
ATOM 718 C CA . GLN A 1 91 ? -18.154 -3.727 -0.219 1.00 86.75 91 GLN A CA 1
ATOM 719 C C . GLN A 1 91 ? -17.584 -4.911 -1.011 1.00 86.75 91 GLN A C 1
ATOM 721 O O . GLN A 1 91 ? -18.314 -5.606 -1.715 1.00 86.75 91 GLN A O 1
ATOM 726 N N . ILE A 1 92 ? -16.287 -5.166 -0.856 1.00 85.38 92 ILE A N 1
ATOM 727 C CA . ILE A 1 92 ? -15.568 -6.238 -1.563 1.00 85.38 92 ILE A CA 1
ATOM 728 C C . ILE A 1 92 ? -14.832 -7.195 -0.619 1.00 85.38 92 ILE A C 1
ATOM 730 O O . ILE A 1 92 ? -14.321 -8.222 -1.058 1.00 85.38 92 ILE A O 1
ATOM 734 N N . GLY A 1 93 ? -14.794 -6.897 0.683 1.00 85.50 93 GLY A N 1
ATOM 735 C CA . GLY A 1 93 ? -14.190 -7.781 1.673 1.00 85.50 93 GLY A CA 1
ATOM 736 C C . GLY A 1 93 ? -14.756 -7.592 3.075 1.00 85.50 93 GLY A C 1
ATOM 737 O O . GLY A 1 93 ? -15.225 -6.512 3.437 1.00 85.50 93 GLY A O 1
ATOM 738 N N . PHE A 1 94 ? -14.709 -8.671 3.853 1.00 89.06 94 PHE A N 1
ATOM 739 C CA . PHE A 1 94 ? -15.164 -8.729 5.237 1.00 89.06 94 PHE A CA 1
ATOM 740 C C . PHE A 1 94 ? -14.289 -9.696 6.037 1.00 89.06 94 PHE A C 1
ATOM 742 O O . PHE A 1 94 ? -14.081 -10.840 5.629 1.00 89.06 94 PHE A O 1
ATOM 749 N N . TRP A 1 95 ? -13.827 -9.249 7.201 1.00 91.75 95 TRP A N 1
ATOM 750 C CA . TRP A 1 95 ? -13.035 -10.038 8.137 1.00 91.75 95 TRP A CA 1
ATOM 751 C C . TRP A 1 95 ? -13.599 -9.865 9.550 1.00 91.75 95 TRP A C 1
ATOM 753 O O . TRP A 1 95 ? -13.471 -8.788 10.140 1.00 91.75 95 TRP A O 1
ATOM 763 N N . PRO A 1 96 ? -14.224 -10.909 10.123 1.00 91.31 96 PRO A N 1
ATOM 764 C CA . PRO A 1 96 ? -14.804 -10.805 11.450 1.00 91.31 96 PRO A CA 1
ATOM 765 C C . PRO A 1 96 ? -13.712 -10.703 12.519 1.00 91.31 96 PRO A C 1
ATOM 767 O O . PRO A 1 96 ? -12.729 -11.438 12.463 1.00 91.31 96 PRO A O 1
ATOM 770 N N . GLN A 1 97 ? -13.922 -9.869 13.540 1.00 92.25 97 GLN A N 1
ATOM 771 C CA . GLN A 1 97 ? -12.951 -9.578 14.609 1.00 92.25 97 GLN A CA 1
ATOM 772 C C . GLN A 1 97 ? -12.303 -10.842 15.203 1.00 92.25 97 GLN A C 1
ATOM 774 O O . GLN A 1 97 ? -11.109 -10.870 15.485 1.00 92.25 97 GLN A O 1
ATOM 779 N N . ARG A 1 98 ? -13.095 -11.911 15.361 1.00 91.69 98 ARG A N 1
ATOM 780 C CA . ARG A 1 98 ? -12.708 -13.177 16.005 1.00 91.69 98 ARG A CA 1
ATOM 781 C C . ARG A 1 98 ? -11.553 -13.937 15.342 1.00 91.69 98 ARG A C 1
ATOM 783 O O . ARG A 1 98 ? -11.037 -14.861 15.957 1.00 91.69 98 ARG A O 1
ATOM 790 N N . ILE A 1 99 ? -11.190 -13.617 14.097 1.00 92.38 99 ILE A N 1
ATOM 791 C CA . ILE A 1 99 ? -10.044 -14.259 13.421 1.00 92.38 99 ILE A CA 1
ATOM 792 C C . ILE A 1 99 ? -8.720 -13.565 13.749 1.00 92.38 99 ILE A C 1
ATOM 794 O O . ILE A 1 99 ? -7.656 -14.085 13.421 1.00 92.38 99 ILE A O 1
ATOM 798 N N . PHE A 1 100 ? -8.790 -12.386 14.366 1.00 92.19 100 PHE A N 1
ATOM 799 C CA . PHE A 1 100 ? -7.637 -11.590 14.739 1.00 92.19 100 PHE A CA 1
ATOM 800 C C . PHE A 1 100 ? -7.249 -11.839 16.195 1.00 92.19 100 PHE A C 1
ATOM 802 O O . PHE A 1 100 ? -8.076 -12.141 17.053 1.00 92.19 100 PHE A O 1
ATOM 809 N N . THR A 1 101 ? -5.962 -11.671 16.479 1.00 92.50 101 THR A N 1
ATOM 810 C CA . THR A 1 101 ? -5.392 -11.723 17.832 1.00 92.50 101 THR A CA 1
ATOM 811 C C . THR A 1 101 ? -5.022 -10.335 18.357 1.00 92.50 101 THR A C 1
ATOM 813 O O . THR A 1 101 ? -5.025 -10.090 19.563 1.00 92.50 101 THR A O 1
ATOM 816 N N . LYS A 1 102 ? -4.694 -9.411 17.452 1.00 92.62 102 LYS A N 1
ATOM 817 C CA . LYS A 1 102 ? -4.215 -8.050 17.702 1.00 92.62 102 LYS A CA 1
ATOM 818 C C . LYS A 1 102 ? -5.082 -7.001 17.014 1.00 92.62 102 LYS A C 1
ATOM 820 O O . LYS A 1 102 ? -5.377 -5.982 17.636 1.00 92.62 102 LYS A O 1
ATOM 825 N N . LEU A 1 103 ? -5.539 -7.262 15.785 1.00 92.06 103 LEU A N 1
ATOM 826 C CA . LEU A 1 103 ? -6.505 -6.417 15.062 1.00 92.06 103 LEU A CA 1
ATOM 827 C C . LEU A 1 103 ? -7.951 -6.599 15.562 1.00 92.06 103 LEU A C 1
ATOM 829 O O . LEU A 1 103 ? -8.898 -6.141 14.932 1.00 92.06 103 LEU A O 1
ATOM 833 N N . THR A 1 104 ? -8.132 -7.197 16.743 1.00 88.25 104 THR A N 1
ATOM 834 C CA . THR A 1 104 ? -9.401 -7.169 17.487 1.00 88.25 104 THR A CA 1
ATOM 835 C C . THR A 1 104 ? -9.789 -5.758 17.945 1.00 88.25 104 THR A C 1
ATOM 837 O O . THR A 1 104 ? -10.886 -5.538 18.431 1.00 88.25 104 THR A O 1
ATOM 840 N N . SER A 1 105 ? -8.891 -4.789 17.817 1.00 87.62 105 SER A N 1
ATOM 841 C CA . SER A 1 105 ? -9.108 -3.374 18.126 1.00 87.62 105 SER A CA 1
ATOM 842 C C . SER A 1 105 ? -8.473 -2.541 17.008 1.00 87.62 105 SER A C 1
ATOM 844 O O . SER A 1 105 ? -8.266 -3.053 15.910 1.00 87.62 105 SER A O 1
ATOM 846 N N . PHE A 1 106 ? -8.113 -1.291 17.284 1.00 91.88 106 PHE A N 1
ATOM 847 C CA . PHE A 1 106 ? -7.449 -0.407 16.329 1.00 91.88 106 PHE A CA 1
ATOM 848 C C . PHE A 1 106 ? -6.092 -0.924 15.879 1.00 91.88 106 PHE A C 1
ATOM 850 O O . PHE A 1 106 ? -5.358 -1.491 16.689 1.00 91.88 106 PHE A O 1
ATOM 857 N N . ALA A 1 107 ? -5.728 -0.636 14.635 1.00 93.69 107 ALA A N 1
ATOM 858 C CA . ALA A 1 107 ? -4.383 -0.788 14.111 1.00 93.69 107 ALA A CA 1
ATOM 859 C C . ALA A 1 107 ? -3.426 0.294 14.635 1.00 93.69 107 ALA A C 1
ATOM 861 O O . ALA A 1 107 ? -3.857 1.371 15.038 1.00 93.69 107 ALA A O 1
ATOM 862 N N . THR A 1 108 ? -2.120 0.020 14.600 1.00 94.50 108 THR A N 1
ATOM 863 C CA . THR A 1 108 ? -1.075 0.966 15.046 1.00 94.50 108 THR A CA 1
ATOM 864 C C . THR A 1 108 ? -0.206 1.470 13.896 1.00 94.50 108 THR A C 1
ATOM 866 O O . THR A 1 108 ? 0.523 2.451 14.050 1.00 94.50 108 THR A O 1
ATOM 869 N N . ASN A 1 109 ? -0.260 0.809 12.737 1.00 94.50 109 ASN A N 1
ATOM 870 C CA . ASN A 1 109 ? 0.527 1.171 11.569 1.00 94.50 109 ASN A CA 1
ATOM 871 C C . ASN A 1 109 ? -0.261 0.973 10.273 1.00 94.50 109 ASN A C 1
ATOM 873 O O . ASN A 1 109 ? -1.012 0.004 10.129 1.00 94.50 109 ASN A O 1
ATOM 877 N N . VAL A 1 110 ? -0.038 1.894 9.338 1.00 95.38 110 VAL A N 1
ATOM 878 C CA . VAL A 1 110 ? -0.551 1.829 7.973 1.00 95.38 110 VAL A CA 1
ATOM 879 C C . VAL A 1 110 ? 0.602 2.071 7.000 1.00 95.38 110 VAL A C 1
ATOM 881 O O . VAL 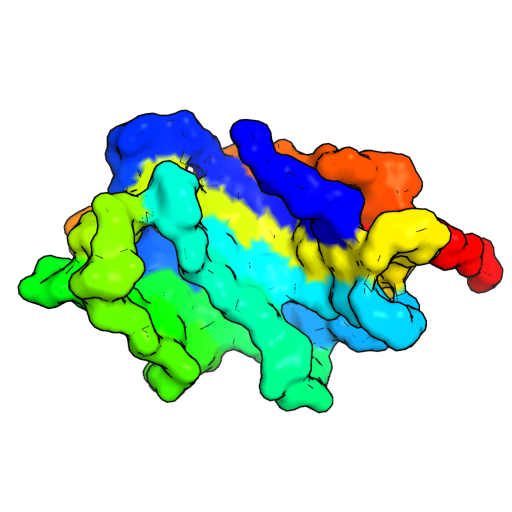A 1 110 ? 1.450 2.927 7.261 1.00 95.38 110 VAL A O 1
ATOM 884 N N . GLU A 1 111 ? 0.646 1.309 5.907 1.00 95.25 111 GLU A N 1
ATOM 885 C CA . GLU A 1 111 ? 1.611 1.462 4.812 1.00 95.25 111 GLU A CA 1
ATOM 886 C C . GLU A 1 111 ? 0.899 1.661 3.472 1.00 95.25 111 GLU A C 1
ATOM 888 O O . GLU A 1 111 ? -0.091 0.981 3.188 1.00 95.25 111 GLU A O 1
ATOM 893 N N . TRP A 1 112 ? 1.484 2.517 2.636 1.00 94.50 112 TRP A N 1
ATOM 894 C CA . TRP A 1 112 ? 1.096 2.787 1.253 1.00 94.50 112 TRP A CA 1
ATOM 895 C C . TRP A 1 112 ? 2.322 2.682 0.346 1.00 94.50 112 TRP A C 1
ATOM 897 O O . TRP A 1 112 ? 3.409 3.097 0.744 1.00 94.50 112 TRP A O 1
ATOM 907 N N . GLY A 1 113 ? 2.176 2.172 -0.874 1.00 94.19 113 GLY A N 1
ATOM 908 C CA . GLY A 1 113 ? 3.242 2.194 -1.882 1.00 94.19 113 GLY A CA 1
ATOM 909 C C . GLY A 1 113 ? 3.320 0.911 -2.695 1.00 94.19 113 GLY A C 1
ATOM 910 O O . GLY A 1 113 ? 2.303 0.272 -2.945 1.00 94.19 113 GLY A O 1
ATOM 911 N N . GLY A 1 114 ? 4.526 0.530 -3.108 1.00 91.94 114 GLY A N 1
ATOM 912 C CA . GLY A 1 114 ? 4.764 -0.630 -3.960 1.00 91.94 114 GLY A CA 1
ATOM 913 C C . GLY A 1 114 ? 5.278 -1.852 -3.209 1.00 91.94 114 GLY A C 1
ATOM 914 O O . GLY A 1 114 ? 6.046 -1.752 -2.244 1.00 91.94 114 GLY A O 1
ATOM 915 N N . VAL A 1 115 ? 4.889 -3.028 -3.696 1.00 91.50 115 VAL A N 1
ATOM 916 C CA . VAL A 1 115 ? 5.425 -4.321 -3.275 1.00 91.50 115 VAL A CA 1
ATOM 917 C C . VAL A 1 115 ? 5.690 -5.201 -4.485 1.00 91.50 115 VAL A C 1
ATOM 919 O O . VAL A 1 115 ? 4.911 -5.252 -5.431 1.00 91.50 115 VAL A O 1
ATOM 922 N N . VAL A 1 116 ? 6.796 -5.926 -4.431 1.00 89.62 116 VAL A N 1
ATOM 923 C CA . VAL A 1 116 ? 7.117 -6.979 -5.384 1.00 89.62 116 VAL A CA 1
ATOM 924 C C . VAL A 1 116 ? 7.573 -8.233 -4.661 1.00 89.62 116 VAL A C 1
ATOM 926 O O . VAL A 1 116 ? 8.007 -8.186 -3.507 1.00 89.62 116 VAL A O 1
ATOM 929 N N . TYR A 1 117 ? 7.570 -9.345 -5.377 1.00 88.06 117 TYR A N 1
ATOM 930 C CA . TYR A 1 117 ? 8.152 -10.600 -4.929 1.00 88.06 117 TYR A CA 1
ATOM 931 C C . TYR A 1 117 ? 8.826 -11.314 -6.076 1.00 88.06 117 TYR A C 1
ATOM 933 O O . TYR A 1 117 ? 8.357 -11.305 -7.216 1.00 88.06 117 TYR A O 1
ATOM 941 N N . SER A 1 118 ? 9.890 -12.018 -5.724 1.00 85.94 118 SER A N 1
ATOM 942 C CA . SER A 1 118 ? 10.386 -13.114 -6.533 1.00 85.94 118 SER A CA 1
ATOM 943 C C . SER A 1 118 ? 10.806 -14.291 -5.654 1.00 85.94 118 SER A C 1
ATOM 945 O O . SER A 1 118 ? 11.215 -14.082 -4.502 1.00 85.94 118 SER A O 1
ATOM 947 N N . PRO A 1 119 ? 10.759 -15.524 -6.185 1.00 87.12 119 PRO A N 1
ATOM 948 C CA . PRO A 1 119 ? 11.333 -16.678 -5.509 1.00 87.12 119 PRO A CA 1
ATOM 949 C C . PRO A 1 119 ? 12.840 -16.499 -5.230 1.00 87.12 119 PRO A C 1
ATOM 951 O O . PRO A 1 119 ? 13.518 -15.698 -5.888 1.00 87.12 119 PRO A O 1
ATOM 954 N N . PRO A 1 120 ? 13.407 -17.241 -4.262 1.00 86.75 120 PRO A N 1
ATOM 955 C CA . PRO A 1 120 ? 14.850 -17.255 -4.033 1.00 86.75 120 PRO A CA 1
ATOM 956 C C . PRO A 1 120 ? 15.627 -17.592 -5.314 1.00 86.75 120 PRO A C 1
ATOM 958 O O . PRO A 1 120 ? 15.248 -18.497 -6.050 1.00 86.75 120 PRO A O 1
ATOM 961 N N . GLY A 1 121 ? 16.704 -16.852 -5.590 1.00 85.62 121 GLY A N 1
ATOM 962 C CA . GLY A 1 121 ? 17.527 -17.038 -6.795 1.00 85.62 121 GLY A CA 1
ATOM 963 C C . GLY A 1 121 ? 16.928 -16.485 -8.095 1.00 85.62 121 GLY A C 1
ATOM 964 O O . GLY A 1 121 ? 17.616 -16.472 -9.110 1.00 85.62 121 GLY A O 1
ATOM 965 N N . VAL A 1 122 ? 15.687 -15.987 -8.080 1.00 87.56 122 VAL A N 1
ATOM 966 C CA . VAL A 1 122 ? 15.057 -15.355 -9.247 1.00 87.56 122 VAL A CA 1
ATOM 967 C C . VAL A 1 122 ? 15.315 -13.840 -9.221 1.00 87.56 122 VAL A C 1
ATOM 969 O O . VAL A 1 122 ? 15.144 -13.227 -8.149 1.00 87.56 122 VAL A O 1
ATOM 972 N N . PRO A 1 123 ? 15.670 -13.224 -10.375 1.00 89.75 123 PRO A N 1
ATOM 973 C CA . PRO A 1 123 ? 15.800 -11.773 -10.510 1.00 89.75 123 PRO A CA 1
ATOM 974 C C . PRO A 1 123 ? 14.583 -11.035 -9.950 1.00 89.75 123 PRO A C 1
ATOM 976 O O . PRO A 1 123 ? 13.472 -11.575 -9.917 1.00 89.75 123 PRO A O 1
ATOM 979 N N . LYS A 1 124 ? 14.770 -9.821 -9.453 1.00 90.62 124 LYS A N 1
ATOM 980 C CA . LYS A 1 124 ? 13.695 -9.014 -8.886 1.00 90.62 124 LYS A CA 1
ATOM 981 C C . LYS A 1 124 ? 12.900 -8.365 -10.019 1.00 90.62 124 LYS A C 1
ATOM 983 O O . LYS A 1 124 ? 13.508 -7.823 -10.943 1.00 90.62 124 LYS A O 1
ATOM 988 N N . PRO A 1 125 ? 11.560 -8.468 -10.007 1.00 91.06 125 PRO A N 1
ATOM 989 C CA . PRO A 1 125 ? 10.745 -7.903 -11.068 1.00 91.06 125 PRO A CA 1
ATOM 990 C C . PRO A 1 125 ? 10.706 -6.375 -10.973 1.00 91.06 125 PRO A C 1
ATOM 992 O O . PRO A 1 125 ? 10.971 -5.810 -9.909 1.00 91.06 125 PRO A O 1
ATOM 995 N N . PRO A 1 126 ? 10.295 -5.701 -12.044 1.00 92.62 126 PRO A N 1
ATOM 996 C CA . PRO A 1 126 ? 9.972 -4.286 -11.992 1.00 92.62 126 PRO A CA 1
ATOM 997 C C . PRO A 1 126 ? 8.808 -3.966 -11.043 1.00 92.62 126 PRO A C 1
ATOM 999 O O . PRO A 1 126 ? 7.858 -4.740 -10.889 1.00 92.62 126 PRO A O 1
ATOM 1002 N N . MET A 1 127 ? 8.875 -2.796 -10.412 1.00 92.12 127 MET A N 1
ATOM 1003 C CA . MET A 1 127 ? 7.843 -2.240 -9.537 1.00 92.12 127 MET A CA 1
ATOM 1004 C C . MET A 1 127 ? 7.169 -1.044 -10.206 1.00 92.12 127 MET A C 1
ATOM 1006 O O . MET A 1 127 ? 7.849 -0.182 -10.765 1.00 92.12 127 MET A O 1
ATOM 1010 N N . GLY A 1 128 ? 5.840 -0.960 -10.097 1.00 90.81 128 GLY A N 1
ATOM 1011 C CA . GLY A 1 128 ? 5.088 0.191 -10.591 1.00 90.81 128 GLY A CA 1
ATOM 1012 C C . GLY A 1 128 ? 5.291 0.392 -12.093 1.00 90.81 128 GLY A C 1
ATOM 1013 O O . GLY A 1 128 ? 5.074 -0.534 -12.873 1.00 90.81 128 GLY A O 1
ATOM 1014 N N . SER A 1 129 ? 5.750 1.578 -12.487 1.00 91.00 129 SER A N 1
ATOM 1015 C CA . SER A 1 129 ? 5.976 1.950 -13.886 1.00 91.00 129 SER A CA 1
ATOM 1016 C C . SER A 1 129 ? 7.233 1.340 -14.521 1.00 91.00 129 SER A C 1
ATOM 1018 O O . SER A 1 129 ? 7.544 1.700 -15.649 1.00 91.00 129 SER A O 1
ATOM 1020 N N . ASN A 1 130 ? 7.957 0.431 -13.842 1.00 92.31 130 ASN A N 1
ATOM 1021 C CA . ASN A 1 130 ? 9.275 -0.106 -14.247 1.00 92.31 130 ASN A CA 1
ATOM 1022 C C . ASN A 1 130 ? 10.430 0.920 -14.186 1.00 92.31 130 ASN A C 1
ATOM 1024 O O . ASN A 1 130 ? 11.596 0.561 -14.320 1.00 92.31 130 ASN A O 1
ATOM 1028 N N . PHE A 1 131 ? 10.146 2.189 -13.904 1.00 93.81 131 PHE A N 1
ATOM 1029 C CA . PHE A 1 131 ? 11.160 3.231 -13.770 1.00 93.81 131 PHE A CA 1
ATOM 1030 C C . PHE A 1 131 ? 11.242 3.726 -12.332 1.00 93.81 131 PHE A C 1
ATOM 1032 O O . PHE A 1 131 ? 10.297 3.598 -11.551 1.00 93.81 131 PHE A O 1
ATOM 1039 N N . PHE A 1 132 ? 12.398 4.283 -11.973 1.00 96.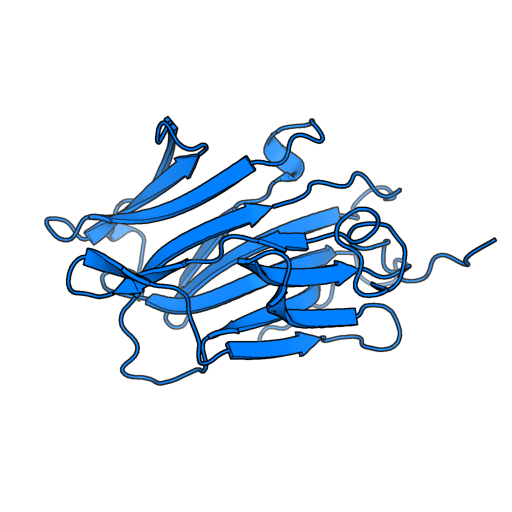19 132 PHE A N 1
ATOM 1040 C CA . PHE A 1 132 ? 12.482 5.064 -10.748 1.00 96.19 132 PHE A CA 1
ATOM 1041 C C . PHE A 1 132 ? 11.551 6.275 -10.868 1.00 96.19 132 PHE A C 1
ATOM 1043 O O . PHE A 1 132 ? 11.526 6.892 -11.934 1.00 96.19 132 PHE A O 1
ATOM 1050 N N . PRO A 1 133 ? 10.798 6.609 -9.807 1.00 95.69 133 PRO A N 1
ATOM 1051 C CA . PRO A 1 133 ? 9.902 7.748 -9.838 1.00 95.69 133 PRO A CA 1
ATOM 1052 C C . PRO A 1 133 ? 10.685 9.042 -10.087 1.00 95.69 133 PRO A C 1
ATOM 1054 O O . PRO A 1 133 ? 11.781 9.220 -9.550 1.00 95.69 133 PRO A O 1
ATOM 1057 N N . VAL A 1 134 ? 10.116 9.946 -10.882 1.00 95.50 134 VAL A N 1
ATOM 1058 C CA . VAL A 1 134 ? 10.724 11.236 -11.262 1.00 95.50 134 VAL A CA 1
ATOM 1059 C C . VAL A 1 134 ? 9.951 12.449 -10.740 1.00 95.50 134 VAL A C 1
ATOM 1061 O O . VAL A 1 134 ? 10.243 13.576 -11.132 1.00 95.50 134 VAL A O 1
ATOM 1064 N N . LEU A 1 135 ? 9.013 12.229 -9.812 1.00 94.06 135 LEU A N 1
ATOM 1065 C CA . LEU A 1 135 ? 8.106 13.243 -9.261 1.00 94.06 135 LEU A CA 1
ATOM 1066 C C . LEU A 1 135 ? 7.055 13.731 -10.266 1.00 94.06 135 LEU A C 1
ATOM 1068 O O . LEU A 1 135 ? 6.638 14.889 -10.225 1.00 94.06 135 LEU A O 1
ATOM 1072 N N . ASP A 1 136 ? 6.577 12.829 -11.123 1.00 91.81 136 ASP A N 1
ATOM 1073 C CA . ASP A 1 136 ? 5.505 13.113 -12.073 1.00 91.81 136 ASP A CA 1
ATOM 1074 C C . ASP A 1 136 ? 4.433 12.018 -12.038 1.00 91.81 136 ASP A C 1
ATOM 1076 O O . ASP A 1 136 ? 4.631 10.904 -12.516 1.00 91.81 136 ASP A O 1
ATOM 1080 N N . SER A 1 137 ? 3.257 12.351 -11.496 1.00 87.81 137 SER A N 1
ATOM 1081 C CA . SER A 1 137 ? 2.114 11.434 -11.379 1.00 87.81 137 SER A CA 1
ATOM 1082 C C . SER A 1 137 ? 1.607 10.873 -12.709 1.00 87.81 137 SER A C 1
ATOM 1084 O O . SER A 1 137 ? 0.804 9.943 -12.693 1.00 87.81 137 SER A O 1
ATOM 1086 N N . ASP A 1 138 ? 1.984 11.480 -13.832 1.00 88.25 138 ASP A N 1
ATOM 1087 C CA . ASP A 1 138 ? 1.531 11.064 -15.157 1.00 88.25 138 ASP A CA 1
ATOM 1088 C C . ASP A 1 138 ? 2.398 9.904 -15.700 1.00 88.25 138 ASP A C 1
ATOM 1090 O O . ASP A 1 138 ? 1.955 9.162 -16.578 1.00 88.25 138 ASP A O 1
ATOM 1094 N N . TYR A 1 139 ? 3.585 9.686 -15.113 1.00 89.94 139 TYR A N 1
ATOM 1095 C CA . TYR A 1 139 ? 4.530 8.608 -15.447 1.00 89.94 139 TYR A CA 1
ATOM 1096 C C . TYR A 1 139 ? 4.816 7.656 -14.276 1.00 89.94 139 TYR A C 1
ATOM 1098 O O . TYR A 1 139 ? 5.112 6.478 -14.483 1.00 89.94 139 TYR A O 1
ATOM 1106 N N . ASP A 1 140 ? 4.730 8.147 -13.044 1.00 93.19 140 ASP A N 1
ATOM 1107 C CA . ASP A 1 140 ? 5.085 7.403 -11.842 1.00 93.19 140 ASP A CA 1
ATOM 1108 C C . ASP A 1 140 ? 3.910 6.551 -11.341 1.00 93.19 140 ASP A C 1
ATOM 1110 O O . ASP A 1 140 ? 2.740 6.954 -11.371 1.00 93.19 140 ASP A O 1
ATOM 1114 N N . ALA A 1 141 ? 4.208 5.369 -10.792 1.00 92.44 141 ALA A N 1
ATOM 1115 C CA . ALA A 1 141 ? 3.214 4.663 -9.991 1.00 92.44 141 ALA A CA 1
ATOM 1116 C C . ALA A 1 141 ? 3.001 5.394 -8.662 1.00 92.44 141 ALA A C 1
ATOM 1118 O O . ALA A 1 141 ? 3.939 5.935 -8.077 1.00 92.44 141 ALA A O 1
ATOM 1119 N N . TYR A 1 142 ? 1.758 5.429 -8.183 1.00 92.88 142 TYR A N 1
ATOM 1120 C CA . TYR A 1 142 ? 1.399 6.225 -7.021 1.00 92.88 142 TYR A CA 1
ATOM 1121 C C . TYR A 1 142 ? 0.288 5.622 -6.170 1.00 92.88 142 TYR A C 1
ATOM 1123 O O . TYR A 1 142 ? -0.604 4.919 -6.646 1.00 92.88 142 TYR A O 1
ATOM 1131 N N . CYS A 1 143 ? 0.310 5.997 -4.896 1.00 92.19 143 CYS A N 1
ATOM 1132 C CA . CYS A 1 143 ? -0.868 6.097 -4.046 1.00 92.19 143 CYS A CA 1
ATOM 1133 C C . CYS A 1 143 ? -1.160 7.587 -3.846 1.00 92.19 143 CYS A C 1
ATOM 1135 O O . CYS A 1 143 ? -0.248 8.355 -3.555 1.00 92.19 143 CYS A O 1
ATOM 1137 N N . ARG A 1 144 ? -2.411 8.011 -3.986 1.00 90.94 144 ARG A N 1
ATOM 1138 C CA . ARG A 1 144 ? -2.847 9.385 -3.712 1.00 90.94 144 ARG A CA 1
ATOM 1139 C C . ARG A 1 144 ? -4.101 9.386 -2.858 1.00 90.94 144 ARG A C 1
ATOM 1141 O O . ARG A 1 144 ? -4.715 8.339 -2.657 1.00 90.94 144 ARG A O 1
ATOM 1148 N N . ALA A 1 145 ? -4.491 10.567 -2.384 1.00 87.25 145 ALA A N 1
ATOM 1149 C CA . ALA A 1 145 ? -5.635 10.720 -1.483 1.00 87.25 145 ALA A CA 1
ATOM 1150 C C . ALA A 1 145 ? -5.531 9.763 -0.278 1.00 87.25 145 ALA A C 1
ATOM 1152 O O . ALA A 1 145 ? -6.511 9.137 0.126 1.00 87.25 145 ALA A O 1
ATOM 1153 N N . ILE A 1 146 ? -4.309 9.607 0.251 1.00 91.12 146 ILE A N 1
ATOM 1154 C CA . ILE A 1 146 ? -4.069 8.714 1.377 1.00 91.12 146 ILE A CA 1
ATOM 1155 C C . ILE A 1 146 ? -4.766 9.254 2.623 1.00 91.12 146 ILE A C 1
ATOM 1157 O O . ILE A 1 146 ? -4.748 10.456 2.902 1.00 91.12 146 ILE A O 1
ATOM 1161 N N . THR A 1 147 ? -5.407 8.356 3.359 1.00 92.25 147 THR A N 1
ATOM 1162 C CA . THR A 1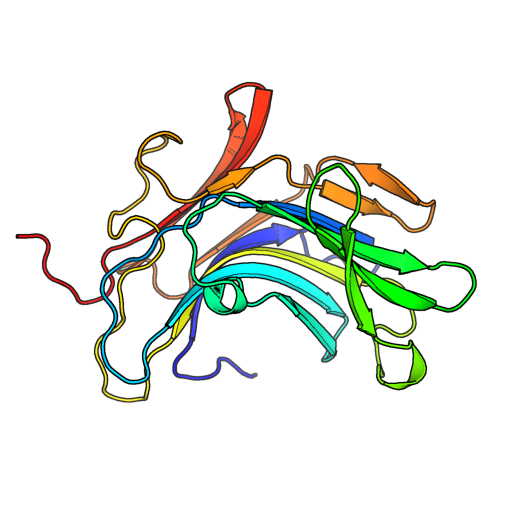 147 ? -6.191 8.700 4.544 1.00 92.25 147 THR A CA 1
ATOM 1163 C C . THR A 1 147 ? -6.019 7.656 5.633 1.00 92.25 147 THR A C 1
ATOM 1165 O O . THR A 1 147 ? -5.788 6.478 5.357 1.00 92.25 147 THR A O 1
ATOM 1168 N N . VAL A 1 148 ? -6.161 8.095 6.880 1.00 94.44 148 VAL A N 1
ATOM 1169 C CA . VAL A 1 148 ? -6.320 7.239 8.057 1.00 94.44 148 VAL A CA 1
ATOM 1170 C C . VAL A 1 148 ? -7.575 7.656 8.808 1.00 94.44 148 VAL A C 1
ATOM 1172 O O . VAL A 1 148 ? -7.874 8.846 8.901 1.00 94.44 148 VAL A O 1
ATOM 1175 N N . THR A 1 149 ? -8.300 6.689 9.355 1.00 93.94 149 THR A N 1
ATOM 1176 C CA . THR A 1 149 ? -9.457 6.934 10.223 1.00 93.94 149 THR A CA 1
ATOM 1177 C C . THR A 1 149 ? -9.050 6.641 11.662 1.00 93.94 149 THR A C 1
ATOM 1179 O O . THR A 1 149 ? -8.497 5.573 11.933 1.00 93.94 149 THR A O 1
ATOM 1182 N N . ASN A 1 150 ? -9.268 7.581 12.583 1.00 91.94 150 ASN A N 1
ATOM 1183 C CA . ASN A 1 150 ? -8.891 7.424 13.994 1.00 91.94 150 ASN A CA 1
ATOM 1184 C C . ASN A 1 150 ? -9.954 6.661 14.813 1.00 91.94 150 ASN A C 1
ATOM 1186 O O . ASN A 1 150 ? -10.969 6.202 14.285 1.00 91.94 150 ASN A O 1
ATOM 1190 N N . ASP A 1 151 ? -9.739 6.523 16.121 1.00 91.00 151 ASP A N 1
ATOM 1191 C CA . ASP A 1 151 ? -10.668 5.862 17.048 1.00 91.00 151 ASP A CA 1
ATOM 1192 C C . ASP A 1 151 ? -12.000 6.593 17.264 1.00 91.00 151 ASP A C 1
ATOM 1194 O O . ASP A 1 151 ? -12.934 6.018 17.817 1.00 91.00 151 ASP A O 1
ATOM 1198 N N . LYS A 1 152 ? -12.121 7.831 16.781 1.00 90.38 152 LYS A N 1
ATOM 1199 C CA . LYS A 1 152 ? -13.360 8.619 16.796 1.00 90.38 152 LYS A CA 1
ATOM 1200 C C . LYS A 1 152 ? -14.133 8.544 15.478 1.00 90.38 152 LYS A C 1
ATOM 1202 O O . LYS A 1 152 ? -15.176 9.177 15.353 1.00 90.38 152 LYS A O 1
ATOM 1207 N N . GLY A 1 153 ? -13.630 7.796 14.493 1.00 87.12 153 GLY A N 1
ATOM 1208 C CA . GLY A 1 153 ? -14.208 7.741 13.148 1.00 87.12 153 GLY A CA 1
ATOM 1209 C C . GLY A 1 153 ? -13.859 8.950 12.271 1.00 87.12 153 GLY A C 1
ATOM 1210 O O . GLY A 1 153 ? -14.399 9.089 11.176 1.00 87.12 153 GLY A O 1
ATOM 1211 N N . GLU A 1 154 ? -12.952 9.824 12.714 1.00 90.88 154 GLU A N 1
ATOM 1212 C CA . GLU A 1 154 ? -12.516 10.982 11.936 1.00 90.88 154 GLU A CA 1
ATOM 1213 C C . GLU A 1 154 ? -11.476 10.535 10.906 1.00 90.88 154 GLU A C 1
ATOM 1215 O O . GLU A 1 154 ? -10.452 9.941 11.255 1.00 90.88 154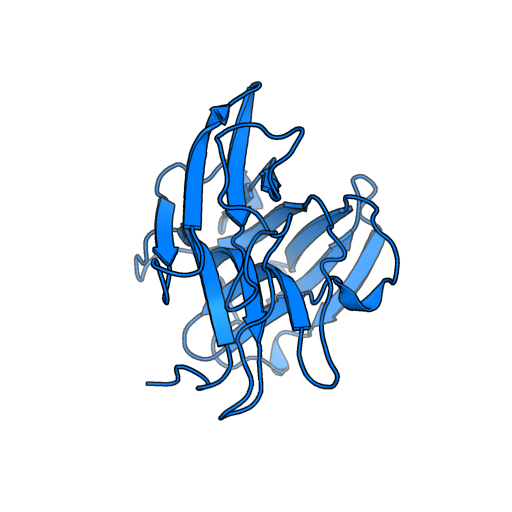 GLU A O 1
ATOM 1220 N N . THR A 1 155 ? -11.737 10.826 9.632 1.00 91.06 155 THR A N 1
ATOM 1221 C CA . THR A 1 155 ? -10.814 10.526 8.533 1.00 91.06 155 THR A CA 1
ATOM 1222 C C . THR A 1 155 ? -9.933 11.735 8.254 1.00 91.06 155 THR A C 1
ATOM 1224 O O . THR A 1 155 ? -10.430 12.835 8.023 1.00 91.06 155 THR A O 1
ATOM 1227 N N . MET A 1 156 ? -8.619 11.531 8.275 1.00 91.50 156 MET A N 1
ATOM 1228 C CA . MET A 1 156 ? -7.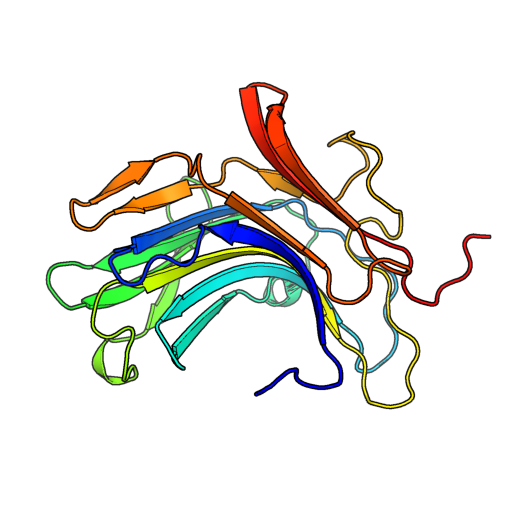623 12.589 8.140 1.00 91.50 156 MET A CA 1
ATOM 1229 C C . MET A 1 156 ? -6.488 12.186 7.205 1.00 91.50 156 MET A C 1
ATOM 1231 O O . MET A 1 156 ? -6.199 11.004 7.004 1.00 91.50 156 MET A O 1
ATOM 1235 N N . ASN A 1 157 ? -5.822 13.195 6.651 1.00 91.81 157 ASN A N 1
ATOM 1236 C CA . ASN A 1 157 ? -4.573 13.006 5.934 1.00 91.81 157 ASN A CA 1
ATOM 1237 C C . ASN A 1 157 ? -3.443 12.762 6.955 1.00 91.81 157 ASN A C 1
ATOM 1239 O O . ASN A 1 157 ? -3.269 13.591 7.853 1.00 91.81 157 ASN A O 1
ATOM 1243 N N . PRO A 1 158 ? -2.692 11.651 6.866 1.00 91.56 158 PRO A N 1
ATOM 1244 C CA . PRO A 1 158 ? -1.560 11.420 7.752 1.00 91.56 158 PRO A CA 1
ATOM 1245 C C . PRO A 1 158 ? -0.417 12.389 7.412 1.00 91.56 158 PRO A C 1
ATOM 1247 O O . PRO A 1 158 ? 0.141 12.326 6.325 1.00 91.56 158 PRO A O 1
ATOM 1250 N N . THR A 1 159 ? -0.046 13.263 8.349 1.00 85.44 159 THR A N 1
ATOM 1251 C CA . THR A 1 159 ? 1.062 14.230 8.185 1.00 85.44 159 THR A CA 1
ATOM 1252 C C . THR A 1 159 ? 2.388 13.749 8.774 1.00 85.44 159 THR A C 1
ATOM 1254 O O . THR A 1 159 ? 3.445 14.306 8.489 1.00 85.44 159 THR A O 1
ATOM 1257 N N . GLU A 1 160 ? 2.349 12.720 9.621 1.00 90.38 160 GLU A N 1
ATOM 1258 C CA . GLU A 1 160 ? 3.527 12.132 10.254 1.00 90.38 160 GLU A CA 1
ATOM 1259 C C . GLU A 1 160 ? 3.857 10.767 9.650 1.00 90.38 160 GLU A C 1
ATOM 1261 O O . GLU A 1 160 ? 3.629 9.703 10.242 1.00 90.38 160 GLU A O 1
ATOM 1266 N N . THR A 1 161 ? 4.410 10.811 8.445 1.00 95.00 161 THR A N 1
ATOM 1267 C CA . THR A 1 161 ? 4.827 9.645 7.670 1.00 95.00 161 THR A CA 1
ATOM 1268 C C . THR A 1 161 ? 6.347 9.535 7.578 1.00 95.00 161 THR A C 1
ATOM 1270 O O . THR A 1 161 ? 7.105 10.465 7.854 1.00 95.00 161 THR A O 1
ATOM 1273 N N . THR A 1 162 ? 6.810 8.330 7.258 1.00 96.44 162 THR A N 1
ATOM 1274 C CA . THR A 1 162 ? 8.214 8.021 6.969 1.00 96.44 162 THR A CA 1
ATOM 1275 C C . THR A 1 162 ? 8.277 7.081 5.780 1.00 96.44 162 THR A C 1
ATOM 1277 O O . THR A 1 162 ? 7.409 6.218 5.630 1.00 96.44 162 THR A O 1
ATOM 1280 N N . THR A 1 163 ? 9.317 7.204 4.962 1.00 97.31 163 THR A N 1
ATOM 1281 C CA . THR A 1 163 ? 9.566 6.280 3.855 1.00 97.31 163 THR A CA 1
ATOM 1282 C C . THR A 1 163 ? 10.388 5.076 4.300 1.00 97.31 163 THR A C 1
ATOM 1284 O O . THR A 1 163 ? 11.168 5.127 5.255 1.00 97.31 163 THR A O 1
ATOM 1287 N N . PHE A 1 164 ? 10.200 3.957 3.609 1.00 96.88 164 PHE A N 1
ATOM 1288 C CA . PHE A 1 164 ? 11.003 2.757 3.775 1.00 96.88 164 PHE A CA 1
ATOM 1289 C C . PHE A 1 164 ? 11.150 2.029 2.441 1.00 96.88 164 PHE A C 1
ATOM 1291 O O . PHE A 1 164 ? 10.163 1.706 1.779 1.00 96.88 164 PHE A O 1
ATOM 1298 N N . VAL A 1 165 ? 12.398 1.724 2.087 1.00 96.94 165 VAL A N 1
ATOM 1299 C CA . VAL A 1 165 ? 12.756 0.921 0.918 1.00 96.94 165 VAL A CA 1
ATOM 1300 C C . VAL A 1 165 ? 13.736 -0.148 1.367 1.00 96.94 165 VAL A C 1
ATOM 1302 O O . VAL A 1 165 ? 14.737 0.165 2.007 1.00 96.94 165 VAL A O 1
ATOM 1305 N N . ASN A 1 166 ? 13.459 -1.415 1.056 1.00 93.56 166 ASN A N 1
ATOM 1306 C CA . ASN A 1 166 ? 14.347 -2.501 1.480 1.00 93.56 166 ASN A CA 1
ATOM 1307 C C . ASN A 1 166 ? 15.435 -2.867 0.462 1.00 93.56 166 ASN A C 1
ATOM 1309 O O . ASN A 1 166 ? 16.332 -3.631 0.807 1.00 93.56 166 ASN A O 1
ATOM 1313 N N . ASN A 1 167 ? 15.358 -2.346 -0.763 1.00 93.81 167 ASN A N 1
ATOM 1314 C CA . ASN A 1 167 ? 16.430 -2.432 -1.749 1.00 93.81 167 ASN A CA 1
ATOM 1315 C C . ASN A 1 167 ? 16.503 -1.138 -2.583 1.00 93.81 167 ASN A C 1
ATOM 1317 O O . ASN A 1 167 ? 15.865 -1.065 -3.637 1.00 93.81 167 ASN A O 1
ATOM 1321 N N . PRO A 1 168 ? 17.206 -0.106 -2.083 1.00 93.56 168 PRO A N 1
ATOM 1322 C CA . PRO A 1 168 ? 17.212 1.226 -2.690 1.00 93.56 168 PRO A CA 1
ATOM 1323 C C . PRO A 1 168 ? 17.925 1.283 -4.047 1.00 93.56 168 PRO A C 1
ATOM 1325 O O . PRO A 1 168 ? 17.641 2.179 -4.831 1.00 93.56 168 PRO A O 1
ATOM 1328 N N . ASP A 1 169 ? 18.791 0.312 -4.353 1.00 93.38 169 ASP A N 1
ATOM 1329 C CA . ASP A 1 169 ? 19.465 0.225 -5.656 1.00 93.38 169 ASP A CA 1
ATOM 1330 C C . ASP A 1 169 ? 18.512 -0.227 -6.776 1.00 93.38 169 ASP A C 1
ATOM 1332 O O . ASP A 1 169 ? 18.811 -0.058 -7.954 1.00 93.38 169 ASP A O 1
ATOM 1336 N N . MET A 1 170 ? 17.365 -0.820 -6.421 1.00 94.31 170 MET A N 1
ATOM 1337 C CA . MET A 1 170 ? 16.400 -1.391 -7.371 1.00 94.31 170 MET A CA 1
ATOM 1338 C C . MET A 1 170 ? 15.051 -0.681 -7.381 1.00 94.31 170 MET A C 1
ATOM 1340 O O . MET A 1 170 ? 14.347 -0.731 -8.389 1.00 94.31 170 MET A O 1
ATOM 1344 N N . TYR A 1 171 ? 14.665 -0.071 -6.260 1.00 96.44 171 TYR A N 1
ATOM 1345 C CA . TYR A 1 171 ? 13.371 0.581 -6.089 1.00 96.44 171 TYR A CA 1
ATOM 1346 C C . TYR A 1 171 ? 13.521 1.881 -5.322 1.00 96.44 171 TYR A C 1
ATOM 1348 O O . TYR A 1 171 ? 14.444 2.043 -4.529 1.00 96.44 171 TYR A O 1
ATOM 1356 N N . PHE A 1 172 ? 12.574 2.789 -5.509 1.00 97.44 172 PHE A N 1
ATOM 1357 C CA . PHE A 1 172 ? 12.562 4.058 -4.804 1.00 97.44 172 PHE A CA 1
ATOM 1358 C C . PHE A 1 172 ? 11.138 4.508 -4.492 1.00 97.44 172 PHE A C 1
ATOM 1360 O O . PHE A 1 172 ? 10.175 4.056 -5.116 1.00 97.44 172 PHE A O 1
ATOM 1367 N N . VAL A 1 173 ? 11.014 5.385 -3.495 1.00 97.94 173 VAL A N 1
ATOM 1368 C CA . VAL A 1 173 ? 9.741 5.983 -3.088 1.00 97.94 173 VAL A CA 1
ATOM 1369 C C . VAL A 1 173 ? 9.941 7.447 -2.714 1.00 97.94 173 VAL A C 1
ATOM 1371 O O . VAL A 1 173 ? 10.879 7.786 -1.991 1.00 97.94 173 VAL A O 1
ATOM 1374 N N . PHE A 1 174 ? 9.029 8.298 -3.168 1.00 97.12 174 PHE A N 1
ATOM 1375 C CA . PHE A 1 174 ? 8.860 9.659 -2.683 1.00 97.12 174 PHE A CA 1
ATOM 1376 C C . PHE A 1 174 ? 7.556 9.778 -1.907 1.00 97.12 174 PHE A C 1
ATOM 1378 O O . PHE A 1 174 ? 6.520 9.267 -2.328 1.00 97.12 174 PHE A O 1
ATOM 1385 N N . ASP A 1 175 ? 7.622 10.494 -0.791 1.00 96.56 175 ASP A N 1
ATOM 1386 C CA . ASP A 1 175 ? 6.475 10.846 0.033 1.00 96.56 175 ASP A CA 1
ATOM 1387 C C . ASP A 1 175 ? 6.275 12.362 -0.037 1.00 96.56 175 ASP A C 1
ATOM 1389 O O . ASP A 1 175 ? 7.061 13.133 0.519 1.00 96.56 175 ASP A O 1
ATOM 1393 N N . VAL A 1 176 ? 5.287 12.798 -0.818 1.00 94.25 176 VAL A N 1
ATOM 1394 C CA . VAL A 1 176 ? 5.133 14.195 -1.234 1.00 94.25 176 VAL A CA 1
ATOM 1395 C C . VAL A 1 176 ? 3.790 14.731 -0.770 1.00 94.25 176 VAL A C 1
ATOM 1397 O O . VAL A 1 176 ? 2.719 14.334 -1.236 1.00 94.25 176 VAL A O 1
ATOM 1400 N N . HIS A 1 177 ? 3.857 15.696 0.137 1.00 90.69 177 HIS A N 1
ATOM 1401 C CA . HIS A 1 177 ? 2.687 16.375 0.668 1.00 90.69 177 HIS A CA 1
ATOM 1402 C C . HIS A 1 177 ? 2.309 17.560 -0.234 1.00 90.69 177 HIS A C 1
ATOM 1404 O O . HIS A 1 177 ? 3.179 18.274 -0.730 1.00 90.69 177 HIS A O 1
ATOM 1410 N N . ASN A 1 178 ? 1.007 17.799 -0.412 1.00 85.62 178 ASN A N 1
ATOM 1411 C CA . ASN A 1 178 ? 0.440 18.911 -1.192 1.00 85.62 178 ASN A CA 1
ATOM 1412 C C . ASN A 1 178 ? 0.807 18.943 -2.694 1.00 85.62 178 ASN A C 1
ATOM 1414 O O . ASN A 1 178 ? 0.669 19.983 -3.340 1.00 85.62 178 ASN A O 1
ATOM 1418 N N . PHE A 1 179 ? 1.210 17.817 -3.286 1.00 82.25 179 PHE A N 1
ATOM 1419 C CA . PHE A 1 179 ? 1.423 17.702 -4.730 1.00 82.25 179 PHE A CA 1
ATOM 1420 C C . PHE A 1 179 ? 0.079 17.621 -5.465 1.00 82.25 179 PHE A C 1
ATOM 1422 O O . PHE A 1 179 ? -0.749 16.770 -5.143 1.00 82.25 179 PHE A O 1
ATOM 1429 N N . LYS A 1 180 ? -0.180 18.530 -6.419 1.00 82.81 180 LYS A N 1
ATOM 1430 C CA . LYS A 1 180 ? -1.489 18.670 -7.101 1.00 82.81 180 LYS A CA 1
ATOM 1431 C C . LYS A 1 180 ? -2.680 18.690 -6.108 1.00 82.81 180 LYS A C 1
ATOM 1433 O O . LYS A 1 180 ? -3.702 18.063 -6.355 1.00 82.81 180 LYS A O 1
ATOM 1438 N N . HIS A 1 181 ? -2.531 19.375 -4.966 1.00 85.00 181 HIS A N 1
ATOM 1439 C CA . HIS A 1 181 ? -3.513 19.437 -3.861 1.00 85.00 181 HIS A CA 1
ATOM 1440 C C . HIS A 1 181 ? -3.817 18.106 -3.146 1.00 85.00 181 HIS A C 1
ATOM 1442 O O . HIS A 1 181 ? -4.795 18.005 -2.405 1.00 85.00 181 HIS A O 1
ATOM 1448 N N . HIS A 1 182 ? -2.965 17.093 -3.305 1.00 86.25 182 HIS A N 1
ATOM 1449 C CA . HIS A 1 182 ? -3.087 15.816 -2.609 1.00 86.25 182 HIS A CA 1
ATOM 1450 C C . HIS A 1 182 ? -1.776 15.414 -1.925 1.00 86.25 182 HIS A C 1
ATOM 1452 O O . HIS A 1 182 ? -0.712 15.980 -2.158 1.00 86.25 182 HIS A O 1
ATOM 1458 N N . HIS A 1 183 ? -1.864 14.404 -1.065 1.00 92.31 183 HIS A N 1
ATOM 1459 C CA . HIS A 1 183 ? -0.707 13.685 -0.548 1.00 92.31 183 HIS A CA 1
ATOM 1460 C C . HIS A 1 183 ? -0.465 12.465 -1.442 1.00 92.31 183 HIS A C 1
ATOM 1462 O O . HIS A 1 183 ? -1.372 11.644 -1.620 1.00 92.31 183 HIS A O 1
ATOM 1468 N N . PHE A 1 184 ? 0.724 12.411 -2.043 1.00 94.00 184 PHE A N 1
ATOM 1469 C CA . PHE A 1 184 ? 1.170 11.379 -2.968 1.00 94.00 184 PHE A CA 1
ATOM 1470 C C . PHE A 1 184 ? 2.303 10.548 -2.368 1.00 94.00 184 PHE A C 1
ATOM 1472 O O . PHE A 1 184 ? 3.275 11.088 -1.851 1.00 94.00 184 PHE A O 1
ATOM 1479 N N . VAL A 1 185 ? 2.210 9.238 -2.554 1.00 96.12 185 VAL A N 1
ATOM 1480 C CA . VAL A 1 185 ? 3.306 8.287 -2.377 1.00 96.12 185 VAL A CA 1
ATOM 1481 C C . VAL A 1 185 ? 3.651 7.761 -3.760 1.00 96.12 185 VAL A C 1
ATOM 1483 O O . VAL A 1 185 ? 2.903 6.950 -4.303 1.00 96.12 185 VAL A O 1
ATOM 1486 N N . LEU A 1 186 ? 4.738 8.249 -4.348 1.00 96.19 186 LEU A N 1
ATOM 1487 C CA . LEU A 1 186 ? 5.204 7.867 -5.684 1.00 96.19 186 LEU A CA 1
ATOM 1488 C C . LEU A 1 186 ? 6.250 6.771 -5.536 1.00 96.19 186 LEU A C 1
ATOM 1490 O O . LEU A 1 186 ? 7.165 6.923 -4.735 1.00 96.19 186 LEU A O 1
ATOM 1494 N N . TYR A 1 187 ? 6.135 5.673 -6.270 1.00 96.00 187 TYR A N 1
ATOM 1495 C CA . TYR A 1 187 ? 7.021 4.523 -6.118 1.00 96.00 187 TYR A CA 1
ATOM 1496 C C . TYR A 1 187 ? 7.315 3.858 -7.459 1.00 96.00 187 TYR A C 1
ATOM 1498 O O . TYR A 1 187 ? 6.539 3.954 -8.406 1.00 96.00 187 TYR A O 1
ATOM 1506 N N . GLY A 1 188 ? 8.428 3.137 -7.535 1.00 95.19 188 GLY A N 1
ATOM 1507 C CA . GLY A 1 188 ? 8.778 2.392 -8.737 1.00 95.19 188 GLY A CA 1
ATOM 1508 C C . GLY A 1 188 ? 10.214 1.906 -8.730 1.00 95.19 188 GLY A C 1
ATOM 1509 O O . GLY A 1 188 ? 10.971 2.148 -7.788 1.00 95.19 188 GLY A O 1
ATOM 1510 N N . GLY A 1 189 ? 10.576 1.194 -9.787 1.00 95.38 189 GLY A N 1
ATOM 1511 C CA . GLY A 1 189 ? 11.953 0.826 -10.072 1.00 95.38 189 GLY A CA 1
ATOM 1512 C C . GLY A 1 189 ? 12.051 -0.382 -11.000 1.00 95.38 189 GLY A C 1
ATOM 1513 O O . GLY A 1 189 ? 11.110 -1.181 -11.070 1.00 95.38 189 GLY A O 1
ATOM 1514 N N . PRO A 1 190 ? 13.179 -0.537 -11.704 1.00 94.50 190 PRO A N 1
ATOM 1515 C CA . PRO A 1 190 ? 13.336 -1.566 -12.731 1.00 94.50 190 PRO A CA 1
ATOM 1516 C C . PRO A 1 190 ? 13.537 -2.981 -12.170 1.00 94.50 190 PRO A C 1
ATOM 1518 O O . PRO A 1 190 ? 13.433 -3.969 -12.900 1.00 94.50 190 PRO A O 1
ATOM 1521 N N . GLY A 1 191 ? 13.825 -3.117 -10.871 1.00 92.00 191 GLY A N 1
ATOM 1522 C CA . GLY A 1 191 ? 14.311 -4.388 -10.342 1.00 92.00 191 GLY A CA 1
ATOM 1523 C C . GLY A 1 191 ? 15.649 -4.761 -10.985 1.00 92.00 191 GLY A C 1
ATOM 1524 O O . GLY A 1 191 ? 16.505 -3.908 -11.185 1.00 92.00 191 GLY A O 1
ATOM 1525 N N . ASP A 1 192 ? 15.813 -6.035 -11.334 1.00 89.38 192 ASP A N 1
ATOM 1526 C CA . ASP A 1 192 ? 16.995 -6.542 -12.046 1.00 89.38 192 ASP A CA 1
ATOM 1527 C C . ASP A 1 192 ? 16.862 -6.447 -13.582 1.00 89.38 192 ASP A C 1
ATOM 1529 O O . ASP A 1 192 ? 17.682 -7.006 -14.315 1.00 89.38 192 ASP A O 1
ATOM 1533 N N . GLN A 1 193 ? 15.811 -5.807 -14.110 1.00 75.25 193 GLN A N 1
ATOM 1534 C CA . GLN A 1 193 ? 15.680 -5.619 -15.555 1.00 75.25 193 GLN A CA 1
ATOM 1535 C C . GLN A 1 193 ? 16.574 -4.466 -16.022 1.00 75.25 193 GLN A C 1
ATOM 1537 O O . GLN A 1 193 ? 16.531 -3.362 -15.487 1.00 75.25 193 GLN A O 1
ATOM 1542 N N . ILE A 1 194 ? 17.397 -4.729 -17.038 1.00 55.97 194 ILE A N 1
ATOM 1543 C CA . ILE A 1 194 ? 18.217 -3.701 -17.681 1.00 55.97 194 ILE A CA 1
ATOM 1544 C C . ILE A 1 194 ? 17.275 -2.768 -18.447 1.00 55.97 194 ILE A C 1
ATOM 1546 O O . ILE A 1 194 ? 16.486 -3.235 -19.269 1.00 55.97 194 ILE A O 1
ATOM 1550 N N . GLN A 1 195 ? 17.362 -1.464 -18.184 1.00 54.09 195 GLN A N 1
ATOM 1551 C CA . GLN A 1 195 ? 16.732 -0.450 -19.027 1.00 54.09 195 GLN A CA 1
ATOM 1552 C C . GLN A 1 195 ? 17.477 -0.444 -20.370 1.00 54.09 195 GLN A C 1
ATOM 1554 O O . GLN A 1 195 ? 18.667 -0.129 -20.400 1.00 54.09 195 GLN A O 1
ATOM 1559 N N . VAL A 1 196 ? 16.811 -0.884 -21.443 1.00 45.78 196 VAL A N 1
ATOM 1560 C CA . VAL A 1 196 ? 17.332 -0.841 -22.825 1.00 45.78 196 VAL A CA 1
ATOM 1561 C C . VAL A 1 196 ? 16.830 0.423 -23.502 1.00 45.78 196 VAL A C 1
ATOM 1563 O O . VAL A 1 196 ? 15.621 0.708 -23.347 1.00 45.78 196 VAL A O 1
#

InterPro domains:
  IPR004314 Neprosin [PF03080] (73-190)
  IPR004314 Neprosin [PS52045] (1-195)
  IPR053168 Glutamic endopeptidase [PTHR31589] (74-192)

Radius of gyration: 16.24 Å; chains: 1; bounding box: 39×37×44 Å

pLDDT: mean 85.46, std 12.52, range [31.84, 97.94]

Organism: Solanum tuberosum (NCBI:txid4113)